Protein AF-A0A915U2X7-F1 (afdb_monomer_lite)

Secondary structure (DSSP, 8-state):
----------------HHHHHHHHHHHHHHHHHHHHHHHHHHHHHHHHHHHHHHHHIIIIISTTHHHHHHHHHHHHHHHHHHHHHHHHHHHHHHHHHHHT-HHHHHHHHH--HHHHHHHSSHHHHHHTT-SEEEEE-TTS-EEEEEEB-TTT-PBP--TTS-TT---TTSTTTS-----------SSSS---

Radius of gyration: 45.13 Å; chains: 1; bounding box: 110×102×104 Å

Structure (mmCIF, N/CA/C/O backbone):
data_AF-A0A915U2X7-F1
#
_entry.id   AF-A0A915U2X7-F1
#
loop_
_atom_site.group_PDB
_atom_site.id
_atom_site.type_symbol
_atom_site.label_atom_id
_atom_site.label_alt_id
_atom_site.label_comp_id
_atom_site.label_asym_id
_atom_site.label_entity_id
_atom_site.label_seq_id
_atom_site.pdbx_PDB_ins_code
_atom_site.Cartn_x
_atom_site.Cartn_y
_atom_site.Cartn_z
_atom_site.occupancy
_atom_site.B_iso_or_equiv
_atom_site.auth_seq_id
_atom_site.auth_comp_id
_atom_site.auth_asym_id
_atom_site.auth_atom_id
_atom_site.pdbx_PDB_model_num
ATOM 1 N N . MET A 1 1 ? 79.422 61.910 -70.651 1.00 37.81 1 MET A N 1
ATOM 2 C CA . MET A 1 1 ? 78.788 62.327 -69.387 1.00 37.81 1 MET A CA 1
ATOM 3 C C . MET A 1 1 ? 77.323 61.954 -69.468 1.00 37.81 1 MET A C 1
ATOM 5 O O . MET A 1 1 ? 76.687 62.453 -70.380 1.00 37.81 1 MET A O 1
ATOM 9 N N . LEU A 1 2 ? 76.859 61.131 -68.516 1.00 40.75 2 LEU A N 1
ATOM 10 C CA . LEU A 1 2 ? 75.485 61.112 -67.990 1.00 40.75 2 LEU A CA 1
ATOM 11 C C . LEU A 1 2 ? 74.392 60.645 -68.976 1.00 40.75 2 LEU A C 1
ATOM 13 O O . LEU A 1 2 ? 74.295 61.118 -70.090 1.00 40.75 2 LEU A O 1
ATOM 17 N N . SER A 1 3 ? 73.466 59.760 -68.647 1.00 39.88 3 SER A N 1
ATOM 18 C CA . SER A 1 3 ? 73.132 59.043 -67.425 1.00 39.88 3 SER A CA 1
ATOM 19 C C . SER A 1 3 ? 71.986 58.101 -67.822 1.00 39.88 3 SER A C 1
ATOM 21 O O . SER A 1 3 ? 71.199 58.459 -68.692 1.00 39.88 3 SER A O 1
ATOM 23 N N . LEU A 1 4 ? 71.943 56.910 -67.219 1.00 47.00 4 LEU A N 1
ATOM 24 C CA . LEU A 1 4 ? 70.757 56.270 -66.620 1.00 47.00 4 LEU A CA 1
ATOM 25 C C . LEU A 1 4 ? 69.402 56.613 -67.289 1.00 47.00 4 LEU A C 1
ATOM 27 O O . LEU A 1 4 ? 68.957 57.747 -67.261 1.00 47.00 4 LEU A O 1
ATOM 31 N N . GLU A 1 5 ? 68.648 55.667 -67.846 1.00 47.59 5 GLU A N 1
ATOM 32 C CA . GLU A 1 5 ? 67.864 54.756 -67.015 1.00 47.59 5 GLU A CA 1
ATOM 33 C C . GLU A 1 5 ? 67.331 53.584 -67.856 1.00 47.59 5 GLU A C 1
ATOM 35 O O . GLU A 1 5 ? 66.651 53.735 -68.872 1.00 47.59 5 GLU A O 1
ATOM 40 N N . LYS A 1 6 ? 67.649 52.377 -67.402 1.00 45.78 6 LYS A N 1
ATOM 41 C CA . LYS A 1 6 ? 67.233 51.103 -67.973 1.00 45.78 6 LYS A CA 1
ATOM 42 C C . LYS A 1 6 ? 65.780 50.833 -67.557 1.00 45.78 6 LYS A C 1
ATOM 44 O O . LYS A 1 6 ? 65.547 50.133 -66.577 1.00 45.78 6 LYS A O 1
ATOM 49 N N . LYS A 1 7 ? 64.784 51.343 -68.288 1.00 46.88 7 LYS A N 1
ATOM 50 C CA . LYS A 1 7 ? 63.401 50.851 -68.144 1.00 46.88 7 LYS A CA 1
ATOM 51 C C . LYS A 1 7 ? 63.270 49.514 -68.874 1.00 46.88 7 LYS A C 1
ATOM 53 O O . LYS A 1 7 ? 62.929 49.454 -70.051 1.00 46.88 7 LYS A O 1
ATOM 58 N N . GLN A 1 8 ? 63.552 48.423 -68.162 1.00 44.94 8 GLN A N 1
ATOM 59 C CA . GLN A 1 8 ? 63.040 47.105 -68.532 1.00 44.94 8 GLN A CA 1
ATOM 60 C C . GLN A 1 8 ? 61.509 47.162 -68.476 1.00 44.94 8 GLN A C 1
ATOM 62 O O . GLN A 1 8 ? 60.901 46.998 -67.421 1.00 44.94 8 GLN A O 1
ATOM 67 N N . ALA A 1 9 ? 60.880 47.395 -69.624 1.00 46.31 9 ALA A N 1
ATOM 68 C CA . ALA A 1 9 ? 59.501 46.995 -69.831 1.00 46.31 9 ALA A CA 1
ATOM 69 C C . ALA A 1 9 ? 59.478 45.461 -69.814 1.00 46.31 9 ALA A C 1
ATOM 71 O O . ALA A 1 9 ? 59.805 44.809 -70.802 1.00 46.31 9 ALA A O 1
ATOM 72 N N . VAL A 1 10 ? 59.163 44.879 -68.656 1.00 54.41 10 VAL A N 1
ATOM 73 C CA . VAL A 1 10 ? 58.793 43.465 -68.558 1.00 54.41 10 VAL A CA 1
ATOM 74 C C . VAL A 1 10 ? 57.540 43.295 -69.422 1.00 54.41 10 VAL A C 1
ATOM 76 O O . VAL A 1 10 ? 56.522 43.916 -69.101 1.00 54.41 10 VAL A O 1
ATOM 79 N N . PRO A 1 11 ? 57.572 42.520 -70.523 1.00 45.94 11 PRO A N 1
ATOM 80 C CA . PRO A 1 11 ? 56.381 42.304 -71.325 1.00 45.94 11 PRO A CA 1
ATOM 81 C C . PRO A 1 11 ? 55.323 41.653 -70.437 1.00 45.94 11 PRO A C 1
ATOM 83 O O . PRO A 1 11 ? 55.574 40.648 -69.764 1.00 45.94 11 PRO A O 1
ATOM 86 N N . GLY A 1 12 ? 54.158 42.297 -70.390 1.00 53.47 12 GLY A N 1
ATOM 87 C CA . GLY A 1 12 ? 53.035 41.913 -69.556 1.00 53.47 12 GLY A CA 1
ATOM 88 C C . GLY A 1 12 ? 52.731 40.433 -69.719 1.00 53.47 12 GLY A C 1
ATOM 89 O O . GLY A 1 12 ? 52.340 39.965 -70.787 1.00 53.47 12 GLY A O 1
ATOM 90 N N . ARG A 1 13 ? 52.889 39.686 -68.626 1.00 54.47 13 ARG A N 1
ATOM 91 C CA . ARG A 1 13 ? 52.343 38.342 -68.494 1.00 54.47 13 ARG A CA 1
ATOM 92 C C . ARG A 1 13 ? 50.824 38.494 -68.496 1.00 54.47 13 ARG A C 1
ATOM 94 O O . ARG A 1 13 ? 50.228 38.620 -67.428 1.00 54.47 13 ARG A O 1
ATOM 101 N N . HIS A 1 14 ? 50.207 38.513 -69.679 1.00 55.94 14 HIS A N 1
ATOM 102 C CA . HIS A 1 14 ? 48.770 38.320 -69.846 1.00 55.94 14 HIS A CA 1
ATOM 103 C C . HIS A 1 14 ? 48.440 36.927 -69.302 1.00 55.94 14 HIS A C 1
ATOM 105 O O . HIS A 1 14 ? 48.421 35.925 -70.014 1.00 55.94 14 HIS A O 1
ATOM 111 N N . ARG A 1 15 ? 48.266 36.836 -67.980 1.00 60.34 15 ARG A N 1
ATOM 112 C CA . ARG A 1 15 ? 47.717 35.654 -67.333 1.00 60.34 15 ARG A CA 1
ATOM 113 C C . ARG A 1 15 ? 46.305 35.516 -67.879 1.00 60.34 15 ARG A C 1
ATOM 115 O O . ARG A 1 15 ? 45.466 36.382 -67.663 1.00 60.34 15 ARG A O 1
ATOM 122 N N . ASN A 1 16 ? 46.079 34.443 -68.629 1.00 57.50 16 ASN A N 1
ATOM 123 C CA . ASN A 1 16 ? 44.789 34.064 -69.190 1.00 57.50 16 ASN A CA 1
ATOM 124 C C . ASN A 1 16 ? 43.777 33.839 -68.045 1.00 57.50 16 ASN A C 1
ATOM 126 O O . ASN A 1 16 ? 43.604 32.721 -67.562 1.00 57.50 16 ASN A O 1
ATOM 130 N N . HIS A 1 17 ? 43.136 34.912 -67.569 1.00 59.97 17 HIS A N 1
ATOM 131 C CA . HIS A 1 17 ? 42.158 34.882 -66.475 1.00 59.97 17 HIS A CA 1
ATOM 132 C C . HIS A 1 17 ? 40.952 33.981 -66.803 1.00 59.97 17 HIS A C 1
ATOM 134 O O . HIS A 1 17 ? 40.384 33.355 -65.908 1.00 59.97 17 HIS A O 1
ATOM 140 N N . SER A 1 18 ? 40.611 33.841 -68.087 1.00 63.19 18 SER A N 1
ATOM 141 C CA . SER A 1 18 ? 39.551 32.953 -68.583 1.00 63.19 18 SER A CA 1
ATOM 142 C C . SER A 1 18 ? 39.870 31.462 -68.400 1.00 63.19 18 SER A C 1
ATOM 144 O O . SER A 1 18 ? 38.979 30.688 -68.055 1.00 63.19 18 SER A O 1
ATOM 146 N N . SER A 1 19 ? 41.136 31.057 -68.557 1.00 66.31 19 SER A N 1
ATOM 147 C CA . SER A 1 19 ? 41.563 29.657 -68.401 1.00 66.31 19 SER A CA 1
ATOM 148 C C . SER A 1 19 ? 41.509 29.211 -66.937 1.00 66.31 19 SER A C 1
ATOM 150 O O . SER A 1 19 ? 40.964 28.153 -66.623 1.00 66.31 19 SER A O 1
ATOM 152 N N . PHE A 1 20 ? 41.960 30.066 -66.013 1.00 70.62 20 PHE A N 1
ATOM 153 C CA . PHE A 1 20 ? 41.855 29.792 -64.576 1.00 70.62 20 PHE A CA 1
ATOM 154 C C . PHE A 1 20 ? 40.395 29.692 -64.113 1.00 70.62 20 PHE A C 1
ATOM 156 O O . PHE A 1 20 ? 40.045 28.757 -63.395 1.00 70.62 20 PHE A O 1
ATOM 163 N N . ALA A 1 21 ? 39.518 30.597 -64.562 1.00 75.44 21 ALA A N 1
ATOM 164 C CA . ALA A 1 21 ? 38.096 30.550 -64.219 1.00 75.44 21 ALA A CA 1
ATOM 165 C C . ALA A 1 21 ? 37.397 29.285 -64.757 1.00 75.44 21 ALA A C 1
ATOM 167 O O . ALA A 1 21 ? 36.568 28.694 -64.062 1.00 75.44 21 ALA A O 1
ATOM 168 N N . PHE A 1 22 ? 37.752 28.835 -65.964 1.00 78.94 22 PHE A N 1
ATOM 169 C CA . PHE A 1 22 ? 37.235 27.598 -66.552 1.00 78.94 22 PHE A CA 1
ATOM 170 C C . PHE A 1 22 ? 37.686 26.351 -65.777 1.00 78.94 22 PHE A C 1
ATOM 172 O O . PHE A 1 22 ? 36.862 25.495 -65.447 1.00 78.94 22 PHE A O 1
ATOM 179 N N . VAL A 1 23 ? 38.973 26.269 -65.421 1.00 77.62 23 VAL A N 1
ATOM 180 C CA . VAL A 1 23 ? 39.521 25.158 -64.627 1.00 77.62 23 VAL A CA 1
ATOM 181 C C . VAL A 1 23 ? 38.880 25.108 -63.236 1.00 77.62 23 VAL A C 1
ATOM 183 O O . VAL A 1 23 ? 38.425 24.043 -62.821 1.00 77.62 23 VAL A O 1
ATOM 186 N N . HIS A 1 24 ? 38.737 26.248 -62.549 1.00 80.25 24 HIS A N 1
ATOM 187 C CA . HIS A 1 24 ? 38.049 26.311 -61.254 1.00 80.25 24 HIS A CA 1
ATOM 188 C C . HIS A 1 24 ? 36.574 25.896 -61.341 1.00 80.25 24 HIS A C 1
ATOM 190 O O . HIS A 1 24 ? 36.105 25.153 -60.479 1.00 80.25 24 HIS A O 1
ATOM 196 N N . ARG A 1 25 ? 35.839 26.306 -62.389 1.00 82.50 25 ARG A N 1
ATOM 197 C CA . ARG A 1 25 ? 34.451 25.854 -62.604 1.00 82.50 25 ARG A CA 1
ATOM 198 C C . ARG A 1 25 ? 34.372 24.341 -62.792 1.00 82.50 25 ARG A C 1
ATOM 200 O O . ARG A 1 25 ? 33.563 23.696 -62.131 1.00 82.50 25 ARG A O 1
ATOM 207 N N . LYS A 1 26 ? 35.245 23.765 -63.622 1.00 78.94 26 LYS A N 1
ATOM 208 C CA . LYS A 1 26 ? 35.261 22.321 -63.897 1.00 78.94 26 LYS A CA 1
ATOM 209 C C . LYS A 1 26 ? 35.622 21.505 -62.652 1.00 78.94 26 LYS A C 1
ATOM 211 O O . LYS A 1 26 ? 34.973 20.502 -62.380 1.00 78.94 26 LYS A O 1
ATOM 216 N N . ILE A 1 27 ? 36.598 21.956 -61.859 1.00 86.12 27 ILE A N 1
ATOM 217 C CA . ILE A 1 27 ? 36.959 21.324 -60.579 1.00 86.12 27 ILE A CA 1
ATOM 218 C C . ILE A 1 27 ? 35.786 21.394 -59.593 1.00 86.12 27 ILE A C 1
ATOM 220 O O . ILE A 1 27 ? 35.425 20.376 -59.007 1.00 86.12 27 ILE A O 1
ATOM 224 N N . ASN A 1 28 ? 35.137 22.553 -59.451 1.00 87.31 28 ASN A N 1
ATOM 225 C CA . ASN A 1 28 ? 34.000 22.713 -58.540 1.00 87.31 28 ASN A CA 1
ATOM 226 C C . ASN A 1 28 ? 32.799 21.847 -58.945 1.00 87.31 28 ASN A C 1
ATOM 228 O O . ASN A 1 28 ? 32.122 21.296 -58.078 1.00 87.31 28 ASN A O 1
ATOM 232 N N . GLU A 1 29 ? 32.545 21.673 -60.243 1.00 88.44 29 GLU A N 1
ATOM 233 C CA . GLU A 1 29 ? 31.514 20.754 -60.732 1.00 88.44 29 GLU A CA 1
ATOM 234 C C . GLU A 1 29 ? 31.831 19.290 -60.416 1.00 88.44 29 GLU A C 1
ATOM 236 O O . GLU A 1 29 ? 30.933 18.558 -59.999 1.00 88.44 29 GLU A O 1
ATOM 241 N N . GLN A 1 30 ? 33.091 18.870 -60.566 1.00 87.75 30 GLN A N 1
ATOM 242 C CA . GLN A 1 30 ? 33.523 17.510 -60.226 1.00 87.75 30 GLN A CA 1
ATOM 243 C C . GLN A 1 30 ? 33.439 17.253 -58.718 1.00 87.75 30 GLN A C 1
ATOM 245 O O . GLN A 1 30 ? 32.862 16.256 -58.287 1.00 87.75 30 GLN A O 1
ATOM 250 N N . VAL A 1 31 ? 33.916 18.197 -57.901 1.00 89.75 31 VAL A N 1
ATOM 251 C CA . VAL A 1 31 ? 33.819 18.126 -56.436 1.00 89.75 31 VAL A CA 1
ATOM 252 C C . VAL A 1 31 ? 32.356 18.105 -55.983 1.00 89.75 31 VAL A C 1
ATOM 254 O O . VAL A 1 31 ? 32.004 17.329 -55.097 1.00 89.75 31 VAL A O 1
ATOM 257 N N . ARG A 1 32 ? 31.473 18.902 -56.603 1.00 91.00 32 ARG A N 1
ATOM 258 C CA . ARG A 1 32 ? 30.032 18.900 -56.299 1.00 91.00 32 ARG A CA 1
ATOM 259 C C . ARG A 1 32 ? 29.385 17.549 -56.611 1.00 91.00 32 ARG A C 1
ATOM 261 O O . ARG A 1 32 ? 28.615 17.064 -55.790 1.00 91.00 32 ARG A O 1
ATOM 268 N N . LYS A 1 33 ? 29.707 16.926 -57.750 1.00 90.62 33 LYS A N 1
ATOM 269 C CA . LYS A 1 33 ? 29.188 15.594 -58.116 1.00 90.62 33 LYS A CA 1
ATOM 270 C C . LYS A 1 33 ? 29.636 14.515 -57.128 1.00 90.62 33 LYS A C 1
ATOM 272 O O . LYS A 1 33 ? 28.793 13.763 -56.650 1.00 90.62 33 LYS A O 1
ATOM 277 N N . LEU A 1 34 ? 30.920 14.502 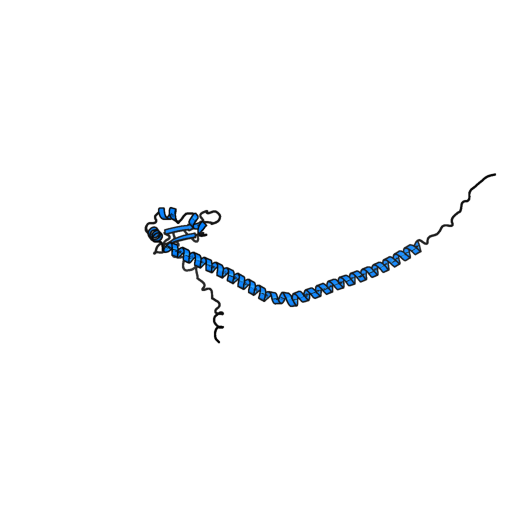-56.762 1.00 90.69 34 LEU A N 1
ATOM 278 C CA . LEU A 1 34 ? 31.462 13.564 -55.772 1.00 90.69 34 LEU A CA 1
ATOM 279 C C . LEU A 1 34 ? 30.803 13.745 -54.399 1.00 90.69 34 LEU A C 1
ATOM 281 O O . LEU A 1 34 ? 30.355 12.772 -53.802 1.00 90.69 34 LEU A O 1
ATOM 285 N N . ARG A 1 35 ? 30.665 14.989 -53.920 1.00 93.19 35 ARG A N 1
ATOM 286 C CA . ARG A 1 35 ? 29.979 15.282 -52.649 1.00 93.19 35 ARG A CA 1
ATOM 287 C C . ARG A 1 35 ? 28.540 14.771 -52.644 1.00 93.19 35 ARG A C 1
ATOM 289 O O . ARG A 1 35 ? 28.132 14.150 -51.672 1.00 93.19 35 ARG A O 1
ATOM 296 N N . ILE A 1 36 ? 27.791 14.993 -53.725 1.00 94.06 36 ILE A N 1
ATOM 297 C CA . ILE A 1 36 ? 26.403 14.523 -53.838 1.00 94.06 36 ILE A CA 1
ATOM 298 C C . ILE A 1 36 ? 26.339 12.989 -53.819 1.00 94.06 36 ILE A C 1
ATOM 300 O O . ILE A 1 36 ? 25.518 12.436 -53.096 1.00 94.06 36 ILE A O 1
ATOM 304 N N . GLN A 1 37 ? 27.225 12.294 -54.538 1.00 92.94 37 GLN A N 1
ATOM 305 C CA . GLN A 1 37 ? 27.278 10.825 -54.528 1.00 92.94 37 GLN A CA 1
ATOM 306 C C . GLN A 1 37 ? 27.585 10.260 -53.134 1.00 92.94 37 GLN A C 1
ATOM 308 O O . GLN A 1 37 ? 26.922 9.322 -52.697 1.00 92.94 37 GLN A O 1
ATOM 313 N N . PHE A 1 38 ? 28.532 10.864 -52.410 1.00 96.19 38 PHE A N 1
ATOM 314 C CA . PHE A 1 38 ? 28.839 10.486 -51.029 1.00 96.19 38 PHE A CA 1
ATOM 315 C C . PHE A 1 38 ? 27.662 10.730 -50.078 1.00 96.19 38 PHE A C 1
ATOM 317 O O . PHE A 1 38 ? 27.347 9.862 -49.269 1.00 96.19 38 PHE A O 1
ATOM 324 N N . ILE A 1 39 ? 26.988 11.879 -50.189 1.00 96.25 39 ILE A N 1
ATOM 325 C CA . ILE A 1 39 ? 25.818 12.204 -49.359 1.00 96.25 39 ILE A CA 1
ATOM 326 C C . ILE A 1 39 ? 24.676 11.217 -49.623 1.00 96.25 39 ILE A C 1
ATOM 328 O O . ILE A 1 39 ? 24.062 10.735 -48.676 1.00 96.25 39 ILE A O 1
ATOM 332 N N . ILE A 1 40 ? 24.419 10.870 -50.889 1.00 96.88 40 ILE A N 1
ATOM 333 C CA . ILE A 1 40 ? 23.401 9.876 -51.252 1.00 96.88 40 ILE A CA 1
ATOM 334 C C . ILE A 1 40 ? 23.768 8.501 -50.685 1.00 96.88 40 ILE A C 1
ATOM 336 O O . ILE A 1 40 ? 22.918 7.854 -50.083 1.00 96.88 40 ILE A O 1
ATOM 340 N N . GLY A 1 41 ? 25.025 8.068 -50.820 1.00 97.19 41 GLY A N 1
ATOM 341 C CA . GLY A 1 41 ? 25.485 6.796 -50.258 1.00 97.19 41 GLY A CA 1
ATOM 342 C C . GLY A 1 41 ? 25.337 6.734 -48.735 1.00 97.19 41 GLY A C 1
ATOM 343 O O . GLY A 1 41 ? 24.841 5.742 -48.205 1.00 97.19 41 GLY A O 1
ATOM 344 N N . LEU A 1 42 ? 25.694 7.815 -48.035 1.00 96.88 42 LEU A N 1
ATOM 345 C CA . LEU A 1 42 ? 25.531 7.919 -46.585 1.00 96.88 42 LEU A CA 1
ATOM 346 C C . LEU A 1 42 ? 24.053 7.871 -46.177 1.00 96.88 42 LEU A C 1
ATOM 348 O O . LEU A 1 42 ? 23.699 7.133 -45.262 1.00 96.88 42 LEU A O 1
ATOM 352 N N . LEU A 1 43 ? 23.187 8.613 -46.871 1.00 97.31 43 LEU A N 1
ATOM 353 C CA . LEU A 1 43 ? 21.744 8.592 -46.621 1.00 97.31 43 LEU A CA 1
ATOM 354 C C . LEU A 1 43 ? 21.155 7.197 -46.839 1.00 97.31 43 LEU A C 1
ATOM 356 O O . LEU A 1 43 ? 20.392 6.726 -46.002 1.00 97.31 43 LEU A O 1
ATOM 360 N N . LEU A 1 44 ? 21.540 6.513 -47.918 1.00 97.50 44 LEU A N 1
ATOM 361 C CA . LEU A 1 44 ? 21.093 5.146 -48.192 1.00 97.50 44 LEU A CA 1
ATOM 362 C C . LEU A 1 44 ? 21.531 4.171 -47.098 1.00 97.50 44 LEU A C 1
ATOM 364 O O . LEU A 1 44 ? 20.740 3.326 -46.687 1.00 97.50 44 LEU A O 1
ATOM 368 N N . LEU A 1 45 ? 22.757 4.309 -46.591 1.00 97.69 45 LEU A N 1
ATOM 369 C CA . LEU A 1 45 ? 23.252 3.488 -45.490 1.00 97.69 45 LEU A CA 1
ATOM 370 C C . LEU A 1 45 ? 22.451 3.727 -44.206 1.00 97.69 45 LEU A C 1
ATOM 372 O O . LEU A 1 45 ? 22.038 2.766 -43.561 1.00 97.69 45 LEU A O 1
ATOM 376 N N . VAL A 1 46 ? 22.185 4.990 -43.860 1.00 97.94 46 VAL A N 1
ATOM 377 C CA . VAL A 1 46 ? 21.383 5.347 -42.678 1.00 97.94 46 VAL A CA 1
ATOM 378 C C . VAL A 1 46 ? 19.954 4.817 -42.801 1.00 97.94 46 VAL A C 1
ATOM 380 O O . VAL A 1 46 ? 19.426 4.258 -41.840 1.00 97.94 46 VAL A O 1
ATOM 383 N N . ILE A 1 47 ? 19.336 4.942 -43.978 1.00 97.75 47 ILE A N 1
ATOM 384 C CA . ILE A 1 47 ? 17.990 4.416 -44.240 1.00 97.75 47 ILE A CA 1
ATOM 385 C C . ILE A 1 47 ? 17.982 2.890 -44.115 1.00 97.75 47 ILE A C 1
ATOM 387 O O . ILE A 1 47 ? 17.134 2.342 -43.418 1.00 97.75 47 ILE A O 1
ATOM 391 N N . CYS A 1 48 ? 18.947 2.205 -44.732 1.00 97.38 48 CYS A N 1
ATOM 392 C CA . CYS A 1 48 ? 19.070 0.750 -44.666 1.00 97.38 48 CYS A CA 1
ATOM 393 C C . CYS A 1 48 ? 19.235 0.261 -43.218 1.00 97.38 48 CYS A C 1
ATOM 395 O O . CYS A 1 48 ? 18.517 -0.634 -42.775 1.00 97.38 48 CYS A O 1
ATOM 397 N N . PHE A 1 49 ? 20.116 0.906 -42.449 1.00 97.12 49 PHE A N 1
ATOM 398 C CA . PHE A 1 49 ? 20.310 0.598 -41.035 1.00 97.12 49 PHE A CA 1
ATOM 399 C C . PHE A 1 49 ? 19.038 0.840 -40.211 1.00 97.12 49 PHE A C 1
ATOM 401 O O . PHE A 1 49 ? 18.666 0.004 -39.389 1.00 97.12 49 PHE A O 1
ATOM 408 N N . SER A 1 50 ? 18.344 1.955 -40.444 1.00 96.50 50 SER A N 1
ATOM 409 C CA . SER A 1 50 ? 17.104 2.286 -39.729 1.00 96.50 50 SER A CA 1
ATOM 410 C C . SER A 1 50 ? 15.999 1.267 -40.013 1.00 96.50 50 SER A C 1
ATOM 412 O O . SER A 1 50 ? 15.320 0.831 -39.087 1.00 96.50 50 SER A O 1
ATOM 414 N N . LEU A 1 51 ? 15.859 0.834 -41.270 1.00 96.62 51 LEU A N 1
ATOM 415 C CA . LEU A 1 51 ? 14.909 -0.211 -41.657 1.00 96.62 51 LEU A CA 1
ATOM 416 C C . LEU A 1 51 ? 15.247 -1.548 -40.994 1.00 96.62 51 LEU A C 1
ATOM 418 O O . LEU A 1 51 ? 14.361 -2.177 -40.426 1.00 96.62 51 LEU A O 1
ATOM 422 N N . ALA A 1 52 ? 16.518 -1.956 -41.000 1.00 95.38 52 ALA A N 1
ATOM 423 C CA . ALA A 1 52 ? 16.944 -3.185 -40.335 1.00 95.38 52 ALA A CA 1
ATOM 424 C C . ALA A 1 52 ? 16.598 -3.177 -38.834 1.00 95.38 52 ALA A C 1
ATOM 426 O O . ALA A 1 52 ? 16.040 -4.147 -38.329 1.00 95.38 52 ALA A O 1
ATOM 427 N N . ASN A 1 53 ? 16.854 -2.064 -38.134 1.00 94.62 53 ASN A N 1
ATOM 428 C CA . ASN A 1 53 ? 16.470 -1.919 -36.726 1.00 94.62 53 ASN A CA 1
ATOM 429 C C . ASN A 1 53 ? 14.951 -1.967 -36.532 1.00 94.62 53 ASN A C 1
ATOM 431 O O . ASN A 1 53 ? 14.480 -2.608 -35.597 1.00 94.62 53 ASN A O 1
ATOM 435 N N . PHE A 1 54 ? 14.186 -1.318 -37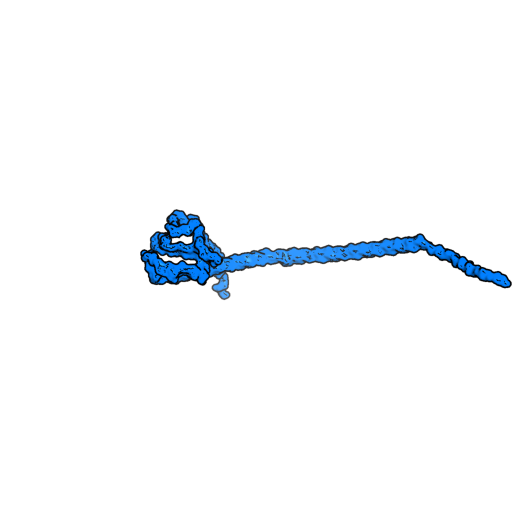.411 1.00 94.06 54 PHE A N 1
ATOM 436 C CA . PHE A 1 54 ? 12.728 -1.331 -37.344 1.00 94.06 54 PHE A CA 1
ATOM 437 C C . PHE A 1 54 ? 12.164 -2.758 -37.426 1.00 94.06 54 PHE A C 1
ATOM 439 O O . PHE A 1 54 ? 11.330 -3.123 -36.599 1.00 94.06 54 PHE A O 1
ATOM 446 N N . PHE A 1 55 ? 12.664 -3.580 -38.356 1.00 92.69 55 PHE A N 1
ATOM 447 C CA . PHE A 1 55 ? 12.267 -4.988 -38.462 1.00 92.69 55 PHE A CA 1
ATOM 448 C C . PHE A 1 55 ? 12.657 -5.796 -37.219 1.00 92.69 55 PHE A C 1
ATOM 450 O O . PHE A 1 55 ? 11.827 -6.525 -36.691 1.00 92.69 55 PHE A O 1
ATOM 457 N N . ILE A 1 56 ? 13.872 -5.614 -36.685 1.00 90.12 56 ILE A N 1
ATOM 458 C CA . ILE A 1 56 ? 14.310 -6.306 -35.458 1.00 90.12 56 ILE A CA 1
ATOM 459 C C . ILE A 1 56 ? 13.380 -5.986 -34.280 1.00 90.12 56 ILE A C 1
ATOM 461 O O . ILE A 1 56 ? 12.969 -6.886 -33.551 1.00 90.12 56 ILE A O 1
ATOM 465 N N . VAL A 1 57 ? 13.038 -4.711 -34.083 1.00 87.81 57 VAL A N 1
ATOM 466 C CA . VAL A 1 57 ? 12.155 -4.298 -32.983 1.00 87.81 57 VAL A CA 1
ATOM 467 C C . VAL A 1 57 ? 10.756 -4.885 -33.158 1.00 87.81 57 VAL A C 1
ATOM 469 O O . VAL A 1 57 ? 10.200 -5.409 -32.193 1.00 87.81 57 VAL A O 1
ATOM 472 N N . GLN A 1 58 ? 10.197 -4.837 -34.368 1.00 85.12 58 GLN A N 1
ATOM 473 C CA . GLN A 1 58 ? 8.860 -5.373 -34.619 1.00 85.12 58 GLN A CA 1
ATOM 474 C C . GLN A 1 58 ? 8.785 -6.894 -34.513 1.00 85.12 58 GLN A C 1
ATOM 476 O O . GLN A 1 58 ? 7.831 -7.400 -33.940 1.00 85.12 58 GLN A O 1
ATOM 481 N N . ASP A 1 59 ? 9.784 -7.626 -34.997 1.00 81.75 59 ASP A N 1
ATOM 482 C CA . ASP A 1 59 ? 9.710 -9.089 -35.033 1.00 81.75 59 ASP A CA 1
ATOM 483 C C . ASP A 1 59 ? 10.118 -9.733 -33.701 1.00 81.75 59 ASP A C 1
ATOM 485 O O . ASP A 1 59 ? 9.650 -10.822 -33.367 1.00 81.75 59 ASP A O 1
ATOM 489 N N . VAL A 1 60 ? 10.992 -9.079 -32.927 1.00 79.94 60 VAL A N 1
ATOM 490 C CA . VAL A 1 60 ? 11.576 -9.666 -31.709 1.00 79.94 60 VAL A CA 1
ATOM 491 C C . VAL A 1 60 ? 11.034 -9.029 -30.433 1.00 79.94 60 VAL A C 1
ATOM 493 O O . VAL A 1 60 ? 10.753 -9.738 -29.469 1.00 79.94 60 VAL A O 1
ATOM 496 N N . VAL A 1 61 ? 10.903 -7.700 -30.392 1.00 78.62 61 VAL A N 1
ATOM 497 C CA . VAL A 1 61 ? 10.617 -6.973 -29.143 1.00 78.62 61 VAL A CA 1
ATOM 498 C C . VAL A 1 61 ? 9.115 -6.821 -28.919 1.00 78.62 61 VAL A C 1
ATOM 500 O O . VAL A 1 61 ? 8.615 -7.185 -27.860 1.00 78.62 61 VAL A O 1
ATOM 503 N N . VAL A 1 62 ? 8.380 -6.321 -29.914 1.00 78.31 62 VAL A N 1
ATOM 504 C CA . VAL A 1 62 ? 6.939 -6.030 -29.795 1.00 78.31 62 VAL A CA 1
ATOM 505 C C . VAL A 1 62 ? 6.082 -7.268 -29.471 1.00 78.31 62 VAL A C 1
ATOM 507 O O . VAL A 1 62 ? 5.331 -7.207 -28.496 1.00 78.31 62 VAL A O 1
ATOM 510 N N . PRO A 1 63 ? 6.179 -8.407 -30.185 1.00 73.81 63 PRO A N 1
ATOM 511 C CA . PRO A 1 63 ? 5.300 -9.555 -29.944 1.00 73.81 63 PRO A CA 1
ATOM 512 C C . PRO A 1 63 ? 5.528 -10.220 -28.583 1.00 73.81 63 PRO A C 1
ATOM 514 O O . PRO A 1 63 ? 4.638 -10.894 -28.068 1.00 73.81 63 PRO A O 1
ATOM 517 N N . ASN A 1 64 ? 6.700 -10.029 -27.973 1.00 66.62 64 ASN A N 1
ATOM 518 C CA . ASN A 1 64 ? 7.002 -10.598 -26.664 1.00 66.62 64 ASN A CA 1
ATOM 519 C C . ASN A 1 64 ? 6.525 -9.713 -25.494 1.00 66.62 64 ASN A C 1
ATOM 521 O O . ASN A 1 64 ? 6.585 -10.142 -24.340 1.00 66.62 64 ASN A O 1
ATOM 525 N N . ASN A 1 65 ? 6.027 -8.503 -25.774 1.00 73.62 65 ASN A N 1
ATOM 526 C CA . ASN A 1 65 ? 5.634 -7.556 -24.735 1.00 73.62 65 ASN A CA 1
ATOM 527 C C . ASN A 1 65 ? 4.251 -7.838 -24.149 1.00 73.62 65 ASN A C 1
ATOM 529 O O . ASN A 1 65 ? 4.100 -7.678 -22.947 1.00 73.62 65 ASN A O 1
ATOM 533 N N . GLU A 1 66 ? 3.272 -8.328 -24.916 1.00 81.06 66 GLU A N 1
ATOM 534 C CA . GLU A 1 66 ? 1.908 -8.518 -24.385 1.00 81.06 66 GLU A CA 1
ATOM 535 C C . GLU A 1 66 ? 1.866 -9.506 -23.212 1.00 81.06 66 GLU A C 1
ATOM 537 O O . GLU A 1 66 ? 1.242 -9.247 -22.187 1.00 81.06 66 GLU A O 1
ATOM 542 N N . ARG A 1 67 ? 2.574 -10.636 -23.327 1.00 83.19 67 ARG A N 1
ATOM 543 C CA . ARG A 1 67 ? 2.643 -11.632 -22.245 1.00 83.19 67 ARG A CA 1
ATOM 544 C C . ARG A 1 67 ? 3.400 -11.104 -21.035 1.00 83.19 67 ARG A C 1
ATOM 546 O O . ARG A 1 67 ? 3.009 -11.380 -19.906 1.00 83.19 67 ARG A O 1
ATOM 553 N N . LEU A 1 68 ? 4.489 -10.373 -21.271 1.00 86.06 68 LEU A N 1
ATOM 554 C CA . LEU A 1 68 ? 5.290 -9.791 -20.201 1.00 86.06 68 LEU A CA 1
ATOM 555 C C . LEU A 1 68 ? 4.503 -8.703 -19.460 1.00 86.06 68 LEU A C 1
ATOM 557 O O . LEU A 1 68 ? 4.493 -8.691 -18.235 1.00 86.06 68 LEU A O 1
ATOM 561 N N . GLU A 1 69 ? 3.809 -7.838 -20.193 1.00 87.25 69 GLU A N 1
ATOM 562 C CA . GLU A 1 69 ? 2.960 -6.777 -19.658 1.00 87.25 69 GLU A CA 1
ATOM 563 C C . GLU A 1 69 ? 1.788 -7.353 -18.861 1.00 87.25 69 GLU A C 1
ATOM 565 O O . GLU A 1 69 ? 1.557 -6.934 -17.729 1.00 87.25 69 GLU A O 1
ATOM 570 N N . GLN A 1 70 ? 1.108 -8.379 -19.386 1.00 89.62 70 GLN A N 1
ATOM 571 C CA . GLN A 1 70 ? 0.052 -9.086 -18.658 1.00 89.62 70 GLN A CA 1
ATOM 572 C C . GLN A 1 70 ? 0.573 -9.747 -17.380 1.00 89.62 70 GLN A C 1
ATOM 574 O O . GLN A 1 70 ? -0.084 -9.679 -16.344 1.00 89.62 70 GLN A O 1
ATOM 579 N N . GLU A 1 71 ? 1.749 -10.372 -17.424 1.00 91.44 71 GLU A N 1
ATOM 580 C CA . GLU A 1 71 ? 2.335 -11.024 -16.253 1.00 91.44 71 GLU A CA 1
ATOM 581 C C . GLU A 1 71 ? 2.774 -10.012 -15.187 1.00 91.44 71 GLU A C 1
ATOM 583 O O . GLU A 1 71 ? 2.590 -10.259 -13.994 1.00 91.44 71 GLU A O 1
ATOM 588 N N . ILE A 1 72 ? 3.315 -8.860 -15.596 1.00 93.19 72 ILE A N 1
ATOM 589 C CA . ILE A 1 72 ? 3.630 -7.748 -14.690 1.00 93.19 72 ILE A CA 1
ATOM 590 C C . ILE A 1 72 ? 2.340 -7.214 -14.063 1.00 93.19 72 ILE A C 1
ATOM 592 O O . ILE A 1 72 ? 2.234 -7.177 -12.839 1.00 93.19 72 ILE A O 1
ATOM 596 N N . ALA A 1 73 ? 1.328 -6.904 -14.877 1.00 93.06 73 ALA A N 1
ATOM 597 C CA . ALA A 1 73 ? 0.041 -6.409 -14.396 1.00 93.06 73 ALA A CA 1
ATOM 598 C C . ALA A 1 73 ? -0.642 -7.398 -13.433 1.00 93.06 73 ALA A C 1
ATOM 600 O O . ALA A 1 73 ? -1.195 -6.993 -12.409 1.00 93.06 73 ALA A O 1
ATOM 601 N N . ARG A 1 74 ? -0.566 -8.706 -13.717 1.00 95.50 74 ARG A N 1
ATOM 602 C CA . ARG A 1 74 ? -1.080 -9.766 -12.837 1.00 95.50 74 ARG A CA 1
ATOM 603 C C . ARG A 1 74 ? -0.351 -9.777 -11.497 1.00 95.50 74 ARG A C 1
ATOM 605 O O . ARG A 1 74 ? -1.004 -9.786 -10.458 1.00 95.50 74 ARG A O 1
ATOM 612 N N . LYS A 1 75 ? 0.984 -9.754 -11.507 1.00 95.06 75 LYS A N 1
ATOM 613 C CA . LYS A 1 75 ? 1.794 -9.743 -10.278 1.00 95.06 75 LYS A CA 1
ATOM 614 C C . LYS A 1 75 ? 1.554 -8.497 -9.437 1.00 95.06 75 LYS A C 1
ATOM 616 O O . LYS A 1 75 ? 1.471 -8.602 -8.215 1.00 95.06 75 LYS A O 1
ATOM 621 N N . ASP A 1 76 ? 1.417 -7.340 -10.073 1.00 95.75 76 ASP A N 1
ATOM 622 C CA . ASP A 1 76 ? 1.114 -6.095 -9.373 1.00 95.75 76 ASP A CA 1
ATOM 623 C C . ASP A 1 76 ? -0.270 -6.162 -8.715 1.00 95.75 76 ASP A C 1
ATOM 625 O O . ASP A 1 76 ? -0.408 -5.815 -7.541 1.00 95.75 76 ASP A O 1
ATOM 629 N N . MET A 1 77 ? -1.273 -6.712 -9.407 1.00 95.56 77 MET A N 1
ATOM 630 C CA . MET A 1 77 ? -2.599 -6.942 -8.826 1.00 95.56 77 MET A CA 1
ATOM 631 C C . MET A 1 77 ? -2.549 -7.925 -7.648 1.00 95.56 77 MET A C 1
ATOM 633 O O . MET A 1 77 ? -3.121 -7.657 -6.592 1.00 95.56 77 MET A O 1
ATOM 637 N N . GLU A 1 78 ? -1.828 -9.040 -7.782 1.00 96.12 78 GLU A N 1
ATOM 638 C CA . GLU A 1 78 ? -1.638 -10.009 -6.692 1.00 96.12 78 GLU A CA 1
ATOM 639 C C . GLU A 1 78 ? -0.956 -9.373 -5.477 1.00 96.12 78 GLU A C 1
ATOM 641 O O . GLU A 1 78 ? -1.337 -9.637 -4.335 1.00 96.12 78 GLU A O 1
ATOM 646 N N . ARG A 1 79 ? 0.010 -8.479 -5.705 1.00 95.06 79 ARG A N 1
ATOM 647 C CA . ARG A 1 79 ? 0.678 -7.727 -4.641 1.00 95.06 79 ARG A CA 1
ATOM 648 C C . ARG A 1 79 ? -0.270 -6.764 -3.929 1.00 95.06 79 ARG A C 1
ATOM 650 O O . ARG A 1 79 ? -0.203 -6.662 -2.701 1.00 95.06 79 ARG A O 1
ATOM 657 N N . VAL A 1 80 ? -1.142 -6.077 -4.667 1.00 97.12 80 VAL A N 1
ATOM 658 C CA . VAL A 1 80 ? -2.182 -5.208 -4.092 1.00 97.12 80 VAL A CA 1
ATOM 659 C C . VAL A 1 80 ? -3.140 -6.031 -3.232 1.00 97.12 80 VAL A C 1
ATOM 661 O O . VAL A 1 80 ? -3.311 -5.717 -2.057 1.00 97.12 80 VAL A O 1
ATOM 664 N N . VAL A 1 81 ? -3.685 -7.128 -3.767 1.00 96.50 81 VAL A N 1
ATOM 665 C CA . VAL A 1 81 ? -4.597 -8.023 -3.032 1.00 96.50 81 VAL A CA 1
ATOM 666 C C . VAL A 1 81 ? -3.935 -8.565 -1.768 1.00 96.50 81 VAL A C 1
ATOM 668 O O . VAL A 1 81 ? -4.517 -8.506 -0.691 1.00 96.50 81 VAL A O 1
ATOM 671 N N . SER A 1 82 ? -2.692 -9.031 -1.869 1.00 95.38 82 SER A N 1
ATOM 672 C CA . SER A 1 82 ? -1.937 -9.540 -0.723 1.00 95.38 82 SER A CA 1
ATOM 673 C C . SER A 1 82 ? -1.696 -8.471 0.350 1.00 95.38 82 SER A C 1
ATOM 675 O O . SER A 1 82 ? -1.655 -8.785 1.536 1.00 95.38 82 SER A O 1
ATOM 677 N N . THR A 1 83 ? -1.536 -7.207 -0.047 1.00 95.75 83 THR A N 1
ATOM 678 C CA . THR A 1 83 ? -1.366 -6.088 0.892 1.00 95.75 83 THR A CA 1
ATOM 679 C C . THR A 1 83 ? -2.671 -5.759 1.603 1.00 95.75 83 THR A C 1
ATOM 681 O O . THR A 1 83 ? -2.668 -5.640 2.821 1.00 95.75 83 THR A O 1
ATOM 684 N N . LEU A 1 84 ? -3.787 -5.709 0.873 1.00 96.00 84 LEU A N 1
ATOM 685 C CA . LEU A 1 84 ? -5.114 -5.529 1.466 1.00 96.00 84 LEU A CA 1
ATOM 686 C C . LEU A 1 84 ? -5.478 -6.674 2.415 1.00 96.00 84 LEU A C 1
ATOM 688 O O . LEU A 1 84 ? -6.029 -6.432 3.480 1.00 96.00 84 LEU A O 1
ATOM 692 N N . GLN A 1 85 ? -5.139 -7.913 2.055 1.00 95.56 85 GLN A N 1
ATOM 693 C CA . GLN A 1 85 ? -5.399 -9.075 2.901 1.00 95.56 85 GLN A CA 1
ATOM 694 C C . GLN A 1 85 ? -4.644 -8.989 4.234 1.00 95.56 85 GLN A C 1
ATOM 696 O O . GLN A 1 85 ? -5.236 -9.231 5.281 1.00 95.56 85 GLN A O 1
ATOM 701 N N . ARG A 1 86 ? -3.367 -8.581 4.208 1.00 94.75 86 ARG A N 1
ATOM 702 C CA . ARG A 1 86 ? -2.592 -8.341 5.435 1.00 94.75 86 ARG A CA 1
ATOM 703 C C . ARG A 1 86 ? -3.196 -7.240 6.300 1.00 94.75 86 ARG A C 1
ATOM 705 O O . ARG A 1 86 ? -3.198 -7.373 7.516 1.00 94.75 86 ARG A O 1
ATOM 712 N N . GLU A 1 87 ? -3.702 -6.177 5.680 1.00 93.62 87 GLU A N 1
ATOM 713 C CA . GLU A 1 87 ? -4.351 -5.086 6.408 1.00 93.62 87 GLU A CA 1
ATOM 714 C C . GLU A 1 87 ? -5.633 -5.562 7.101 1.00 93.62 87 GLU A C 1
ATOM 716 O O . GLU A 1 87 ? -5.849 -5.285 8.274 1.00 93.62 87 GLU A O 1
ATOM 721 N N . ILE A 1 88 ? -6.458 -6.354 6.409 1.00 93.94 88 ILE A N 1
ATOM 722 C CA . ILE A 1 88 ? -7.665 -6.952 6.995 1.00 93.94 88 ILE A CA 1
ATOM 723 C C . ILE A 1 88 ? -7.306 -7.858 8.178 1.00 93.94 88 ILE A C 1
ATOM 725 O O . ILE A 1 88 ? -7.949 -7.773 9.219 1.00 93.94 88 ILE A O 1
ATOM 729 N N . GLU A 1 89 ? -6.282 -8.702 8.038 1.00 94.31 89 GLU A N 1
ATOM 730 C CA . GLU A 1 89 ? -5.815 -9.589 9.112 1.00 94.31 89 GLU A CA 1
ATOM 731 C C . GLU A 1 89 ? -5.286 -8.806 10.321 1.00 94.31 89 GLU A C 1
ATOM 733 O O . GLU A 1 89 ? -5.566 -9.171 11.463 1.00 94.31 89 GLU A O 1
ATOM 738 N N . PHE A 1 90 ? -4.567 -7.707 10.084 1.00 93.62 90 PHE A N 1
ATOM 739 C CA . PHE A 1 90 ? -4.121 -6.804 11.142 1.00 93.62 90 PHE A CA 1
ATOM 740 C C . PHE A 1 90 ? -5.307 -6.183 11.888 1.00 93.62 90 PHE A C 1
ATOM 742 O O . PHE A 1 90 ? -5.355 -6.248 13.116 1.00 93.62 90 PHE A O 1
ATOM 749 N N . LEU A 1 91 ? -6.284 -5.634 11.159 1.00 93.81 91 LEU A N 1
ATOM 750 C CA . LEU A 1 91 ? -7.470 -5.015 11.752 1.00 93.81 91 LEU A CA 1
ATOM 751 C C . LEU A 1 91 ? -8.336 -6.026 12.516 1.00 93.81 91 LEU A C 1
ATOM 753 O O . LEU A 1 91 ? -8.878 -5.679 13.563 1.00 93.81 91 LEU A O 1
ATOM 757 N N . ASP A 1 92 ? -8.454 -7.263 12.026 1.00 92.31 92 ASP A N 1
ATOM 758 C CA . ASP A 1 92 ? -9.190 -8.339 12.701 1.00 92.31 92 ASP A CA 1
ATOM 759 C C . ASP A 1 92 ? -8.514 -8.737 14.019 1.00 92.31 92 ASP A C 1
ATOM 761 O O . ASP A 1 92 ? -9.164 -8.769 15.065 1.00 92.31 92 ASP A O 1
ATOM 765 N N . SER A 1 93 ? -7.191 -8.936 14.001 1.00 91.88 93 SER A N 1
ATOM 766 C CA . SER A 1 93 ? -6.417 -9.216 15.217 1.00 91.88 93 SER A CA 1
ATOM 767 C C . SER A 1 93 ? -6.509 -8.064 16.215 1.00 91.88 93 SER A C 1
ATOM 769 O O . SER A 1 93 ? -6.765 -8.292 17.395 1.00 91.88 93 SER A O 1
ATOM 771 N N . PHE A 1 94 ? -6.351 -6.824 15.745 1.00 91.88 94 PHE A N 1
ATOM 772 C CA . PHE A 1 94 ? -6.459 -5.634 16.582 1.00 91.88 94 PHE A CA 1
ATOM 773 C C . PHE A 1 94 ? -7.843 -5.536 17.235 1.00 91.88 94 PHE A C 1
ATOM 775 O O . PHE A 1 94 ? -7.954 -5.346 18.446 1.00 91.88 94 PHE A O 1
ATOM 782 N N . ALA A 1 95 ? -8.910 -5.701 16.448 1.00 91.94 95 ALA A N 1
ATOM 783 C CA . ALA A 1 95 ? -10.276 -5.650 16.951 1.00 91.94 95 ALA A CA 1
ATOM 784 C C . ALA A 1 95 ? -10.553 -6.769 17.964 1.00 91.94 95 ALA A C 1
ATOM 786 O O . ALA A 1 95 ? -11.193 -6.515 18.985 1.00 91.94 95 ALA A O 1
ATOM 787 N N . PHE A 1 96 ? -10.062 -7.985 17.708 1.00 89.62 96 PHE A N 1
ATOM 788 C CA . PHE A 1 96 ? -10.201 -9.111 18.625 1.00 89.62 96 PHE A CA 1
ATOM 789 C C . PHE A 1 96 ? -9.504 -8.845 19.962 1.00 89.62 96 PHE A C 1
ATOM 791 O O . PHE A 1 96 ? -10.133 -8.988 21.012 1.00 89.62 96 PHE A O 1
ATOM 798 N N . ASP A 1 97 ? -8.247 -8.402 19.929 1.00 88.19 97 ASP A N 1
ATOM 799 C CA . ASP A 1 97 ? -7.461 -8.139 21.135 1.00 88.19 97 ASP A CA 1
ATOM 800 C C . ASP A 1 97 ? -8.123 -7.068 22.009 1.00 88.19 97 ASP A C 1
ATOM 802 O O . ASP A 1 97 ? -8.257 -7.249 23.218 1.00 88.19 97 ASP A O 1
ATOM 806 N N . TRP A 1 98 ? -8.625 -5.991 21.399 1.00 88.31 98 TRP A N 1
ATOM 807 C CA . TRP A 1 98 ? -9.316 -4.919 22.116 1.00 88.31 98 TRP A CA 1
ATOM 808 C C . TRP A 1 98 ? -10.686 -5.344 22.643 1.00 88.31 98 TRP A C 1
ATOM 810 O O . TRP A 1 98 ? -11.076 -4.947 23.743 1.00 88.31 98 TRP A O 1
ATOM 820 N N . ALA A 1 99 ? -11.428 -6.154 21.884 1.00 87.38 99 ALA A N 1
ATOM 821 C CA . ALA A 1 99 ? -12.739 -6.650 22.292 1.00 87.38 99 ALA A CA 1
ATOM 822 C C . ALA A 1 99 ? -12.654 -7.685 23.424 1.00 87.38 99 ALA A C 1
ATOM 824 O O . ALA A 1 99 ? -13.602 -7.817 24.198 1.00 87.38 99 ALA A O 1
ATOM 825 N N . ALA A 1 100 ? -11.536 -8.407 23.529 1.00 87.56 100 ALA A N 1
ATOM 826 C CA . ALA A 1 100 ? -11.317 -9.424 24.551 1.00 87.56 100 ALA A CA 1
ATOM 827 C C . ALA A 1 100 ? -11.008 -8.845 25.944 1.00 87.56 100 ALA A C 1
ATOM 829 O O . ALA A 1 100 ? -11.044 -9.586 26.926 1.00 87.56 100 ALA A O 1
ATOM 830 N N . TRP A 1 101 ? -10.693 -7.551 26.059 1.00 90.38 101 TRP A N 1
ATOM 831 C CA . TRP A 1 101 ? -10.360 -6.937 27.345 1.00 90.38 101 TRP A CA 1
ATOM 832 C C . TRP A 1 101 ? -11.598 -6.724 28.219 1.00 90.38 101 TRP A C 1
ATOM 834 O O . TRP A 1 101 ? -12.587 -6.116 27.799 1.00 90.38 101 TRP A O 1
ATOM 844 N N . ASP A 1 102 ? -11.498 -7.127 29.488 1.00 88.88 102 ASP A N 1
ATOM 845 C CA . ASP A 1 102 ? -12.543 -6.896 30.493 1.00 88.88 102 ASP A CA 1
ATOM 846 C C . ASP A 1 102 ? -12.887 -5.402 30.631 1.00 88.88 102 ASP A C 1
ATOM 848 O O . ASP A 1 102 ? -14.052 -5.032 30.792 1.00 88.88 102 ASP A O 1
ATOM 852 N N . ASP A 1 103 ? -11.888 -4.523 30.514 1.00 88.00 103 ASP A N 1
ATOM 853 C CA . ASP A 1 103 ? -12.071 -3.071 30.574 1.00 88.00 103 ASP A CA 1
ATOM 854 C C . ASP A 1 103 ? -12.920 -2.542 29.419 1.00 88.00 103 ASP A C 1
ATOM 856 O O . ASP A 1 103 ? -13.809 -1.718 29.640 1.00 88.00 103 ASP A O 1
ATOM 860 N N . THR A 1 104 ? -12.714 -3.073 28.212 1.00 88.56 104 THR A N 1
ATOM 861 C CA . THR A 1 104 ? -13.548 -2.765 27.049 1.00 88.56 104 THR A CA 1
ATOM 862 C C . THR A 1 104 ? -14.984 -3.219 27.286 1.00 88.56 104 THR A C 1
ATOM 864 O O . THR A 1 104 ? -15.923 -2.464 27.037 1.00 88.56 104 THR A O 1
ATOM 867 N N . TYR A 1 105 ? -15.180 -4.421 27.835 1.00 88.38 105 TYR A N 1
ATOM 868 C CA . TYR A 1 105 ? -16.514 -4.919 28.172 1.00 88.38 105 TYR A CA 1
ATOM 869 C C . TYR A 1 105 ? -17.235 -4.011 29.184 1.00 88.38 105 TYR A C 1
ATOM 871 O O . TYR A 1 105 ? -18.417 -3.685 29.004 1.00 88.38 105 TYR A O 1
ATOM 879 N N . ARG A 1 106 ? -16.530 -3.550 30.229 1.00 90.25 106 ARG A N 1
ATOM 880 C CA . ARG A 1 106 ? -17.084 -2.580 31.189 1.00 90.25 106 ARG A CA 1
ATOM 881 C C . ARG A 1 106 ? -17.430 -1.263 30.506 1.00 90.25 106 ARG A C 1
ATOM 883 O O . ARG A 1 106 ? -18.559 -0.807 30.672 1.00 90.25 106 ARG A O 1
ATOM 890 N N . PHE A 1 107 ? -16.533 -0.733 29.672 1.00 91.81 107 PHE A N 1
ATOM 891 C CA . PHE A 1 107 ? -16.738 0.508 28.925 1.00 91.81 107 PHE A CA 1
ATOM 892 C C . PHE A 1 107 ? -17.997 0.479 28.045 1.00 91.81 107 PHE A C 1
ATOM 894 O O . PHE A 1 107 ? -18.761 1.446 28.021 1.00 91.81 107 PHE A O 1
ATOM 901 N N . ILE A 1 108 ? -18.284 -0.644 27.373 1.00 91.19 108 ILE A N 1
ATOM 902 C CA . ILE A 1 108 ? -19.525 -0.805 26.595 1.00 91.19 108 ILE A CA 1
ATOM 903 C C . ILE A 1 108 ? -20.779 -0.627 27.471 1.00 91.19 108 ILE A C 1
ATOM 905 O O . ILE A 1 108 ? -21.801 -0.122 26.995 1.00 91.19 108 ILE A O 1
ATOM 909 N N . THR A 1 109 ? -20.705 -1.018 28.745 1.00 88.44 109 THR A N 1
ATOM 910 C CA . THR A 1 109 ? -21.828 -0.981 29.691 1.00 88.44 109 THR A CA 1
ATOM 911 C C . THR A 1 109 ? -21.943 0.362 30.417 1.00 88.44 109 THR A C 1
ATOM 913 O O . THR A 1 109 ? -23.038 0.921 30.494 1.00 88.44 109 THR A O 1
ATOM 916 N N . ASP A 1 110 ? -20.841 0.876 30.963 1.00 89.31 110 ASP A N 1
ATOM 917 C CA . ASP A 1 110 ? -20.818 2.046 31.851 1.00 89.31 110 ASP A CA 1
ATOM 918 C C . ASP A 1 110 ? -20.488 3.366 31.137 1.00 89.31 110 ASP A C 1
ATOM 920 O O . ASP A 1 110 ? -20.787 4.438 31.666 1.00 89.31 110 ASP A O 1
ATOM 924 N N . ARG A 1 111 ? -19.926 3.294 29.922 1.00 87.19 111 ARG A N 1
ATOM 925 C CA . ARG A 1 111 ? -19.442 4.434 29.130 1.00 87.19 111 ARG A CA 1
ATOM 926 C C . ARG A 1 111 ? -18.515 5.348 29.927 1.00 87.19 111 ARG A C 1
ATOM 928 O O . ARG A 1 111 ? -18.610 6.572 29.817 1.00 87.19 111 ARG A O 1
ATOM 935 N N . ASN A 1 112 ? -17.664 4.763 30.767 1.00 89.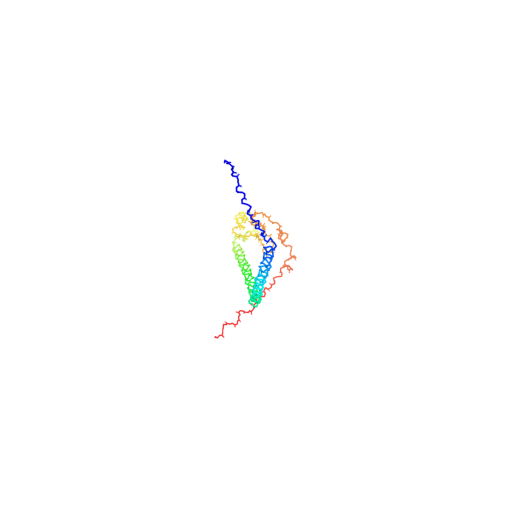62 112 ASN A N 1
ATOM 936 C CA . ASN A 1 112 ? -16.821 5.543 31.655 1.00 89.62 112 ASN A CA 1
ATOM 937 C C . ASN A 1 112 ? -15.826 6.415 30.861 1.00 89.62 112 ASN A C 1
ATOM 939 O O . ASN A 1 112 ? -15.250 6.008 29.850 1.00 89.62 112 ASN A O 1
ATOM 943 N N . GLN A 1 113 ? -15.662 7.658 31.318 1.00 88.50 113 GLN A N 1
ATOM 944 C CA . GLN A 1 113 ? -14.804 8.650 30.667 1.00 88.50 113 GLN A CA 1
ATOM 945 C C . GLN A 1 113 ? -13.312 8.335 30.865 1.00 88.50 113 GLN A C 1
ATOM 947 O O . GLN A 1 113 ? -12.497 8.636 29.997 1.00 88.50 113 GLN A O 1
ATOM 952 N N . GLU A 1 114 ? -12.969 7.676 31.975 1.00 90.38 114 GLU A N 1
ATOM 953 C CA . GLU A 1 114 ? -11.603 7.267 32.307 1.00 90.38 114 GLU A CA 1
ATOM 954 C C . GLU A 1 114 ? -11.012 6.347 31.233 1.00 90.38 114 GLU A C 1
ATOM 956 O O . GLU A 1 114 ? -9.866 6.530 30.835 1.00 90.38 114 GLU A O 1
ATOM 961 N N . TYR A 1 115 ? -11.797 5.415 30.686 1.00 90.06 115 TYR A N 1
ATOM 962 C CA . TYR A 1 115 ? -11.380 4.538 29.594 1.00 90.06 115 TYR A CA 1
ATOM 963 C C . TYR A 1 115 ? -11.070 5.329 28.319 1.00 90.06 115 TYR A C 1
ATOM 965 O O . TYR A 1 115 ? -10.073 5.059 27.655 1.00 90.06 115 TYR A O 1
ATOM 973 N N . ILE A 1 116 ? -11.872 6.347 27.994 1.00 89.75 116 ILE A N 1
ATOM 974 C CA . ILE A 1 116 ? -11.636 7.190 26.812 1.00 89.75 116 ILE A CA 1
ATOM 975 C C . ILE A 1 116 ? -10.314 7.951 26.959 1.00 89.75 116 ILE A C 1
ATOM 977 O O . ILE A 1 116 ? -9.505 7.966 26.034 1.00 89.75 116 ILE A O 1
ATOM 981 N N . GLU A 1 117 ? -10.077 8.558 28.120 1.00 88.31 117 GLU A N 1
ATOM 982 C CA . GLU A 1 117 ? -8.865 9.340 28.386 1.00 88.31 117 GLU A CA 1
ATOM 983 C C . GLU A 1 117 ? -7.612 8.461 28.463 1.00 88.31 117 GLU A C 1
ATOM 985 O O . GLU A 1 117 ? -6.549 8.850 27.980 1.00 88.31 117 GLU A O 1
ATOM 990 N N . SER A 1 118 ? -7.746 7.262 29.033 1.00 88.69 118 SER A N 1
ATOM 991 C CA . SER A 1 118 ? -6.630 6.340 29.242 1.00 88.69 118 SER A CA 1
ATOM 992 C C . SER A 1 118 ? -6.306 5.466 28.039 1.00 88.69 118 SER A C 1
ATOM 994 O O . SER A 1 118 ? -5.141 5.112 27.927 1.00 88.69 118 SER A O 1
ATOM 996 N N . ASN A 1 119 ? -7.266 5.144 27.156 1.00 88.00 119 ASN A N 1
ATOM 997 C CA . ASN A 1 119 ? -7.100 4.180 26.050 1.00 88.00 119 ASN A CA 1
ATOM 998 C C . ASN A 1 119 ? -7.433 4.732 24.649 1.00 88.00 119 ASN A C 1
ATOM 1000 O O . ASN A 1 119 ? -6.993 4.162 23.655 1.00 88.00 119 ASN A O 1
ATOM 1004 N N . LEU A 1 120 ? -8.210 5.814 24.515 1.00 90.44 120 LEU A N 1
ATOM 1005 C CA . LEU A 1 120 ? -8.727 6.298 23.216 1.00 90.44 120 LEU A CA 1
ATOM 1006 C C . LEU A 1 120 ? -8.212 7.698 22.836 1.00 90.44 120 LEU A C 1
ATOM 1008 O O . LEU A 1 120 ? -8.863 8.445 22.093 1.00 90.44 120 LEU A O 1
ATOM 1012 N N . GLY A 1 121 ? -7.026 8.046 23.338 1.00 89.69 121 GLY A N 1
ATOM 1013 C CA . GLY A 1 121 ? -6.304 9.263 22.973 1.00 89.69 121 GLY A CA 1
ATOM 1014 C C . GLY A 1 121 ? -5.671 9.197 21.578 1.00 89.69 121 GLY A C 1
ATOM 1015 O O . GLY A 1 121 ? -5.672 8.163 20.915 1.00 89.69 121 GLY A O 1
ATOM 1016 N N . ASP A 1 122 ? -5.088 10.311 21.132 1.00 90.44 122 ASP A N 1
ATOM 1017 C CA . ASP A 1 122 ? -4.491 10.441 19.788 1.00 90.44 122 ASP A CA 1
ATOM 1018 C C . ASP A 1 122 ? -3.349 9.448 19.537 1.00 90.44 122 ASP A C 1
ATOM 1020 O O . ASP A 1 122 ? -3.123 9.025 18.403 1.00 90.44 122 ASP A O 1
ATOM 1024 N N . TYR A 1 123 ? -2.643 9.055 20.600 1.00 91.19 123 TYR A N 1
ATOM 1025 C CA . TYR A 1 123 ? -1.564 8.074 20.529 1.00 91.19 123 TYR A CA 1
ATOM 1026 C C . TYR A 1 123 ? -2.076 6.715 20.024 1.00 91.19 123 TYR A C 1
ATOM 1028 O O . TYR A 1 123 ? -1.419 6.095 19.201 1.00 91.19 123 TYR A O 1
ATOM 1036 N N . THR A 1 124 ? -3.291 6.297 20.397 1.00 91.62 124 THR A N 1
ATOM 1037 C CA . THR A 1 124 ? -3.893 5.038 19.930 1.00 91.62 124 THR A CA 1
ATOM 1038 C C . THR A 1 124 ? -4.075 5.031 18.417 1.00 91.62 124 THR A C 1
ATOM 1040 O O . THR A 1 124 ? -3.781 4.031 17.768 1.00 91.62 124 THR A O 1
ATOM 1043 N N . PHE A 1 125 ? -4.521 6.147 17.839 1.00 93.25 125 PHE A N 1
ATOM 1044 C CA . PHE A 1 125 ? -4.696 6.276 16.392 1.00 93.25 125 PHE A CA 1
ATOM 1045 C C . PHE A 1 125 ? -3.343 6.329 15.678 1.00 93.25 125 PHE A C 1
ATOM 1047 O O . PHE A 1 125 ? -3.143 5.640 14.681 1.00 93.25 125 PHE A O 1
ATOM 1054 N N . ARG A 1 126 ? -2.389 7.094 16.222 1.00 92.06 126 ARG A N 1
ATOM 1055 C CA . ARG A 1 126 ? -1.050 7.254 15.644 1.00 92.06 126 ARG A CA 1
ATOM 1056 C C . ARG A 1 126 ? -0.240 5.961 15.660 1.00 92.06 126 ARG A C 1
ATOM 1058 O O . ARG A 1 126 ? 0.307 5.575 14.631 1.00 92.06 126 ARG A O 1
ATOM 1065 N N . ASP A 1 127 ? -0.163 5.314 16.816 1.00 92.25 127 ASP A N 1
ATOM 1066 C CA . ASP A 1 127 ? 0.726 4.176 17.047 1.00 92.25 127 ASP A CA 1
ATOM 1067 C C . ASP A 1 127 ? 0.224 2.925 16.320 1.00 92.25 127 ASP A C 1
ATOM 1069 O O . ASP A 1 127 ? 1.027 2.133 15.831 1.00 92.25 127 ASP A O 1
ATOM 1073 N N . ASN A 1 128 ? -1.099 2.785 16.181 1.00 91.19 128 ASN A N 1
ATOM 1074 C CA . ASN A 1 128 ? -1.724 1.676 15.457 1.00 91.19 128 ASN A CA 1
ATOM 1075 C C . ASN A 1 128 ? -2.062 2.015 13.995 1.00 91.19 128 ASN A C 1
ATOM 1077 O O . ASN A 1 128 ? -2.610 1.169 13.298 1.00 91.19 128 ASN A O 1
ATOM 1081 N N . GLN A 1 129 ? -1.741 3.231 13.533 1.00 93.19 129 GLN A N 1
ATOM 1082 C CA . GLN A 1 129 ? -2.034 3.727 12.180 1.00 93.19 129 GLN A CA 1
ATOM 1083 C C . GLN A 1 129 ? -3.511 3.573 11.780 1.00 93.19 129 GLN A C 1
ATOM 1085 O O . GLN A 1 129 ? -3.841 3.196 10.659 1.00 93.19 129 GLN A O 1
ATOM 1090 N N . LEU A 1 130 ? -4.417 3.888 12.705 1.00 92.88 130 LEU A N 1
ATOM 1091 C CA . LEU A 1 130 ? -5.857 3.774 12.496 1.00 92.88 130 LEU A CA 1
ATOM 1092 C C . LEU A 1 130 ? -6.468 5.147 12.241 1.00 92.88 130 LEU A C 1
ATOM 1094 O O . LEU A 1 130 ? -6.265 6.073 13.017 1.00 92.88 130 LEU A O 1
ATOM 1098 N N . ASN A 1 131 ? -7.294 5.267 11.204 1.00 93.12 131 ASN A N 1
ATOM 1099 C CA . ASN A 1 131 ? -8.095 6.473 10.971 1.00 93.12 131 ASN A CA 1
ATOM 1100 C C . ASN A 1 131 ? -9.447 6.441 11.690 1.00 93.12 131 ASN A C 1
ATOM 1102 O O . ASN A 1 131 ? -10.057 7.487 11.887 1.00 93.12 131 ASN A O 1
ATOM 1106 N N . LEU A 1 132 ? -9.956 5.257 12.040 1.00 91.62 132 LEU A N 1
ATOM 1107 C CA . LEU A 1 132 ? -11.312 5.082 12.552 1.00 91.62 132 LEU A CA 1
ATOM 1108 C C . LEU A 1 132 ? -11.373 3.981 13.605 1.00 91.62 132 LEU A C 1
ATOM 1110 O O . LEU A 1 132 ? -10.963 2.853 13.352 1.00 91.62 132 LEU A O 1
ATOM 1114 N N . ILE A 1 133 ? -11.978 4.300 14.749 1.00 91.81 133 ILE A N 1
ATOM 1115 C CA . ILE A 1 133 ? -12.341 3.329 15.783 1.00 91.81 133 ILE A CA 1
ATOM 1116 C C . ILE A 1 133 ? -13.811 3.547 16.153 1.00 91.81 133 ILE A C 1
ATOM 1118 O O . ILE A 1 133 ? -14.240 4.677 16.410 1.00 91.81 133 ILE A O 1
ATOM 1122 N N . ILE A 1 134 ? -14.592 2.463 16.176 1.00 90.50 134 ILE A N 1
ATOM 1123 C CA . ILE A 1 134 ? -16.006 2.475 16.571 1.00 90.50 134 ILE A CA 1
ATOM 1124 C C . ILE A 1 134 ? -16.273 1.331 17.546 1.00 90.50 134 ILE A C 1
ATOM 1126 O O . ILE A 1 134 ? -16.033 0.171 17.227 1.00 90.50 134 ILE A O 1
ATOM 1130 N N . PHE A 1 135 ? -16.851 1.662 18.698 1.00 90.88 135 PHE A N 1
ATOM 1131 C CA . PHE A 1 135 ? -17.356 0.698 19.669 1.00 90.88 135 PHE A CA 1
ATOM 1132 C C . PHE A 1 135 ? -18.869 0.554 19.532 1.00 90.88 135 PHE A C 1
ATOM 1134 O O . PHE A 1 135 ? -19.607 1.546 19.564 1.00 90.88 135 PHE A O 1
ATOM 1141 N N . TYR A 1 136 ? -19.331 -0.690 19.427 1.00 88.19 136 TYR A N 1
ATOM 1142 C CA . TYR A 1 136 ? -20.746 -1.045 19.364 1.00 88.19 136 TYR A CA 1
ATOM 1143 C C . TYR A 1 136 ? -21.172 -1.829 20.606 1.00 88.19 136 TYR A C 1
ATOM 1145 O O . TYR A 1 136 ? -20.403 -2.621 21.143 1.00 88.19 136 TYR A O 1
ATOM 1153 N N . ASP A 1 137 ? -22.420 -1.642 21.038 1.00 87.50 137 ASP A N 1
ATOM 1154 C CA . ASP A 1 137 ? -23.049 -2.540 22.007 1.00 87.50 137 ASP A CA 1
ATOM 1155 C C . ASP A 1 137 ? -23.549 -3.836 21.336 1.00 87.50 137 ASP A C 1
ATOM 1157 O O . ASP A 1 137 ? -23.642 -3.942 20.111 1.00 87.50 137 ASP A O 1
ATOM 1161 N N . ILE A 1 138 ? -23.955 -4.823 22.143 1.00 86.19 138 ILE A N 1
ATOM 1162 C CA . ILE A 1 138 ? -24.502 -6.107 21.656 1.00 86.19 138 ILE A CA 1
ATOM 1163 C C . ILE A 1 138 ? -25.800 -5.969 20.834 1.00 86.19 138 ILE A C 1
ATOM 1165 O O . ILE A 1 138 ? -26.264 -6.935 20.233 1.00 86.19 138 ILE A O 1
ATOM 1169 N N . ARG A 1 139 ? -26.432 -4.789 20.834 1.00 86.44 139 ARG A N 1
ATOM 1170 C CA . ARG A 1 139 ? -27.631 -4.472 20.043 1.00 86.44 139 ARG A CA 1
ATOM 1171 C C . ARG A 1 139 ? -27.277 -3.747 18.737 1.00 86.44 139 ARG A C 1
ATOM 1173 O O . ARG A 1 139 ? -28.187 -3.456 17.958 1.00 86.44 139 ARG A O 1
ATOM 1180 N N . GLY A 1 140 ? -25.991 -3.486 18.489 1.00 82.19 140 GLY A N 1
ATOM 1181 C CA . GLY A 1 140 ? -25.472 -2.783 17.320 1.00 82.19 140 GLY A CA 1
ATOM 1182 C C . GLY A 1 140 ? -25.578 -1.258 17.401 1.00 82.19 140 GLY A C 1
ATOM 1183 O O . GLY A 1 140 ? -25.480 -0.593 16.370 1.00 82.19 140 GLY A O 1
ATOM 1184 N N . ASN A 1 141 ? -25.802 -0.678 18.583 1.00 85.75 141 ASN A N 1
ATOM 1185 C CA . ASN A 1 141 ? -25.779 0.775 18.752 1.00 85.75 141 ASN A CA 1
ATOM 1186 C C . ASN A 1 141 ? -24.342 1.261 18.941 1.00 85.75 141 ASN A C 1
ATOM 1188 O O . ASN A 1 141 ? -23.567 0.638 19.662 1.00 85.75 141 ASN A O 1
ATOM 1192 N N . VAL A 1 142 ? -24.007 2.408 18.349 1.00 88.00 142 VAL A N 1
ATOM 1193 C CA . VAL A 1 142 ? -22.705 3.053 18.567 1.00 88.00 142 VAL A CA 1
ATOM 1194 C C . VAL A 1 142 ? -22.640 3.572 20.003 1.00 88.00 142 VAL A C 1
ATOM 1196 O O . VAL A 1 142 ? -23.451 4.406 20.413 1.00 88.00 142 VAL A O 1
ATOM 1199 N N . VAL A 1 143 ? -21.676 3.059 20.763 1.00 89.56 143 VAL A N 1
ATOM 1200 C CA . VAL A 1 143 ? -21.343 3.519 22.117 1.00 89.56 143 VAL A CA 1
ATOM 1201 C C . VAL A 1 143 ? -20.376 4.692 22.040 1.00 89.56 143 VAL A C 1
ATOM 1203 O O . VAL A 1 143 ? -20.575 5.699 22.717 1.00 89.56 143 VAL A O 1
ATOM 1206 N N . TRP A 1 144 ? -19.371 4.577 21.172 1.00 90.06 144 TRP A N 1
ATOM 1207 C CA . TRP A 1 144 ? -18.369 5.604 20.927 1.00 90.06 144 TRP A CA 1
ATOM 1208 C C . TRP A 1 144 ? -17.804 5.461 19.513 1.00 90.06 144 TRP A C 1
ATOM 1210 O O . TRP A 1 144 ? -17.709 4.354 18.986 1.00 90.06 144 TRP A O 1
ATOM 1220 N N . SER A 1 145 ? -17.427 6.575 18.892 1.00 90.25 145 SER A N 1
ATOM 1221 C CA . SER A 1 145 ? -16.791 6.588 17.574 1.00 90.25 145 SER A CA 1
ATOM 1222 C C . SER A 1 145 ? -15.920 7.823 17.420 1.00 90.25 145 SER A C 1
ATOM 1224 O O . SER A 1 145 ? -16.367 8.918 17.782 1.00 90.25 145 SER A O 1
ATOM 1226 N N . ARG A 1 146 ? -14.763 7.671 16.785 1.00 89.31 146 ARG A N 1
ATOM 1227 C CA . ARG A 1 146 ? -13.902 8.789 16.400 1.00 89.31 146 ARG A CA 1
ATOM 1228 C C . ARG A 1 146 ? -13.205 8.479 15.079 1.00 89.31 146 ARG A C 1
ATOM 1230 O O . ARG A 1 146 ? -12.758 7.352 14.873 1.00 89.31 146 ARG A O 1
ATOM 1237 N N . ILE A 1 147 ? -13.145 9.481 14.204 1.00 92.44 147 ILE A N 1
ATOM 1238 C CA . ILE A 1 147 ? -12.450 9.426 12.915 1.00 92.44 147 ILE A CA 1
ATOM 1239 C C . ILE A 1 147 ? -11.410 10.539 12.918 1.00 92.44 147 ILE A C 1
ATOM 1241 O O . ILE A 1 147 ? -11.753 11.680 13.222 1.00 92.44 147 ILE A O 1
ATOM 1245 N N . VAL A 1 148 ? -10.167 10.229 12.575 1.00 93.00 148 VAL A N 1
ATOM 1246 C CA . VAL A 1 148 ? -9.079 11.205 12.505 1.00 93.00 148 VAL A CA 1
ATOM 1247 C C . VAL A 1 148 ? -8.314 11.080 11.196 1.00 93.00 148 VAL A C 1
ATOM 1249 O O . VAL A 1 148 ? -8.136 9.989 10.645 1.00 93.00 148 VAL A O 1
ATOM 1252 N N . ASP A 1 149 ? -7.856 12.219 10.702 1.00 93.25 149 ASP A N 1
ATOM 1253 C CA . ASP A 1 149 ? -6.800 12.272 9.701 1.00 93.25 149 ASP A CA 1
ATOM 1254 C C . ASP A 1 149 ? -5.459 11.962 10.387 1.00 93.25 149 ASP A C 1
ATOM 1256 O O . ASP A 1 149 ? -5.153 12.546 11.424 1.00 93.25 149 ASP A O 1
ATOM 1260 N N . LEU A 1 150 ? -4.672 11.019 9.865 1.00 92.75 150 LEU A N 1
ATOM 1261 C CA . LEU A 1 150 ? -3.413 10.615 10.509 1.00 92.75 150 LEU A CA 1
ATOM 1262 C C . LEU A 1 150 ? -2.276 11.627 10.303 1.00 92.75 150 LEU A C 1
ATOM 1264 O O . LEU A 1 150 ? -1.313 11.607 11.069 1.00 92.75 150 LEU A O 1
ATOM 1268 N N . ASP A 1 151 ? -2.372 12.513 9.313 1.00 92.44 151 ASP A N 1
ATOM 1269 C CA . ASP A 1 151 ? -1.350 13.524 9.046 1.00 92.44 151 ASP A CA 1
ATOM 1270 C C . ASP A 1 151 ? -1.556 14.751 9.939 1.00 92.44 151 ASP A C 1
ATOM 1272 O O . ASP A 1 151 ? -0.604 15.272 10.527 1.00 92.44 151 ASP A O 1
ATOM 1276 N N . THR A 1 152 ? -2.803 15.211 10.073 1.00 92.31 152 THR A N 1
ATOM 1277 C CA . THR A 1 152 ? -3.131 16.411 10.863 1.00 92.31 152 THR A CA 1
ATOM 1278 C C . THR A 1 152 ? -3.584 16.100 12.289 1.00 92.31 152 THR A C 1
ATOM 1280 O O . THR A 1 152 ? -3.534 16.983 13.145 1.00 92.31 152 THR A O 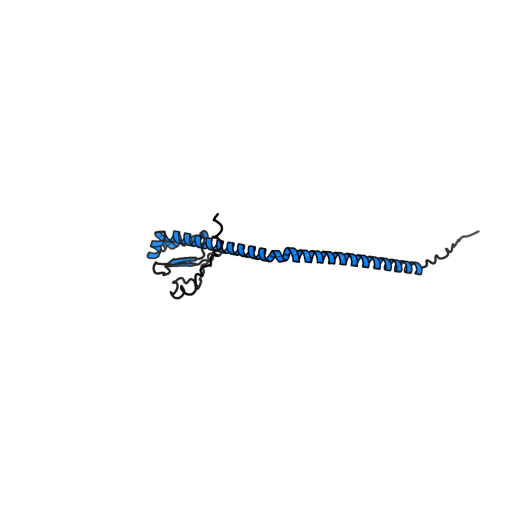1
ATOM 1283 N N . MET A 1 153 ? -4.003 14.859 12.565 1.00 90.25 153 MET A N 1
ATOM 1284 C CA . MET A 1 153 ? -4.716 14.444 13.787 1.00 90.25 153 MET A CA 1
ATOM 1285 C C . MET A 1 153 ? -6.025 15.207 14.026 1.00 90.25 153 MET A C 1
ATOM 1287 O O . MET A 1 153 ? -6.588 15.171 15.123 1.00 90.25 153 MET A O 1
ATOM 1291 N N . GLU A 1 154 ? -6.540 15.883 12.999 1.00 91.38 154 GLU A N 1
ATOM 1292 C CA . GLU A 1 154 ? -7.827 16.556 13.073 1.00 91.38 154 GLU A CA 1
ATOM 1293 C C . GLU A 1 154 ? -8.965 15.545 12.964 1.00 91.38 154 GLU A C 1
ATOM 1295 O O . GLU A 1 154 ? -8.900 14.549 12.239 1.00 91.38 154 GLU A O 1
ATOM 1300 N N . GLU A 1 155 ? -10.036 15.807 13.709 1.00 88.44 155 GLU A N 1
ATOM 1301 C CA 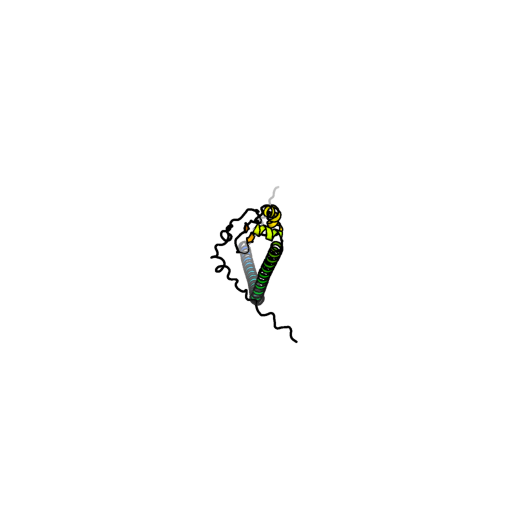. GLU A 1 155 ? -11.201 14.940 13.692 1.00 88.44 155 GLU A CA 1
ATOM 1302 C C . GLU A 1 155 ? -12.004 15.147 12.404 1.00 88.44 155 GLU A C 1
ATOM 1304 O O . GLU A 1 155 ? -12.480 16.247 12.110 1.00 88.44 155 GLU A O 1
ATOM 1309 N N . LEU A 1 156 ? -12.197 14.067 11.651 1.00 88.25 156 LEU A N 1
ATOM 1310 C CA . LEU A 1 156 ? -12.962 14.076 10.413 1.00 88.25 156 LEU A CA 1
ATOM 1311 C C . LEU A 1 156 ? -14.432 13.747 10.689 1.00 88.25 156 LEU A C 1
ATOM 1313 O O . LEU A 1 156 ? -14.774 12.919 11.534 1.00 88.25 156 LEU A O 1
ATOM 1317 N N . GLN A 1 157 ? -15.332 14.375 9.931 1.00 82.44 157 GLN A N 1
ATOM 1318 C CA . GLN A 1 157 ? -16.743 13.994 9.900 1.00 82.44 157 GLN A CA 1
ATOM 1319 C C . GLN A 1 157 ? -17.076 13.410 8.535 1.00 82.44 157 GLN A C 1
ATOM 1321 O O . GLN A 1 157 ? -17.170 14.137 7.549 1.00 82.44 157 GLN A O 1
ATOM 1326 N N . LEU A 1 158 ? -17.272 12.093 8.496 1.00 79.12 158 LEU A N 1
ATOM 1327 C CA . LEU A 1 158 ? -17.688 11.381 7.293 1.00 79.12 158 LEU A CA 1
ATOM 1328 C C . LEU A 1 158 ? -19.196 11.093 7.363 1.00 79.12 158 LEU A C 1
ATOM 1330 O O . LEU A 1 158 ? -19.642 10.469 8.333 1.00 79.12 158 LEU A O 1
ATOM 1334 N N . PRO A 1 159 ? -20.000 11.529 6.373 1.00 75.75 159 PRO A N 1
ATOM 1335 C CA . PRO A 1 159 ? -21.436 11.244 6.318 1.00 75.75 159 PRO A CA 1
ATOM 1336 C C . PRO A 1 159 ? -21.762 9.748 6.382 1.00 75.75 159 PRO A C 1
ATOM 1338 O O . PRO A 1 159 ? -22.806 9.359 6.909 1.00 75.75 159 PRO A O 1
ATOM 1341 N N . GLU A 1 160 ? -20.860 8.916 5.864 1.00 75.38 160 GLU A N 1
ATOM 1342 C CA . GLU A 1 160 ? -20.952 7.462 5.856 1.00 75.38 160 GLU A CA 1
ATOM 1343 C C . GLU A 1 160 ? -20.809 6.865 7.258 1.00 75.38 160 GLU A C 1
ATOM 1345 O O . GLU A 1 160 ? -21.308 5.771 7.478 1.00 75.38 160 GLU A O 1
ATOM 1350 N N . PHE A 1 161 ? -20.196 7.569 8.217 1.00 74.94 161 PHE A N 1
ATOM 1351 C CA . PHE A 1 161 ? -19.946 7.088 9.580 1.00 74.94 161 PHE A CA 1
ATOM 1352 C C . PHE A 1 161 ? -20.516 8.056 10.634 1.00 74.94 161 PHE A C 1
ATOM 1354 O O . PHE A 1 161 ? -19.779 8.747 11.342 1.00 74.94 161 PHE A O 1
ATOM 1361 N N . PRO A 1 162 ? -21.853 8.137 10.767 1.00 66.06 162 PRO A N 1
ATOM 1362 C CA . PRO A 1 162 ? -22.490 9.063 11.694 1.00 66.06 162 PRO A CA 1
ATOM 1363 C C . PRO A 1 162 ? -22.275 8.649 13.159 1.00 66.06 162 PRO A C 1
ATOM 1365 O O . PRO A 1 162 ? -22.617 7.537 13.563 1.00 66.06 162 PRO A O 1
ATOM 1368 N N . ARG A 1 163 ? -21.839 9.596 14.005 1.00 63.22 163 ARG A N 1
ATOM 1369 C CA . ARG A 1 163 ? -21.585 9.375 15.449 1.00 63.22 163 ARG A CA 1
ATOM 1370 C C . ARG A 1 163 ? -22.766 8.813 16.251 1.00 63.22 163 ARG A C 1
ATOM 1372 O O . ARG A 1 163 ? -22.574 8.246 17.318 1.00 63.22 163 ARG A O 1
ATOM 1379 N N . LYS A 1 164 ? -24.004 9.005 15.780 1.00 62.62 164 LYS A N 1
ATOM 1380 C CA . LYS A 1 164 ? -25.235 8.550 16.462 1.00 62.62 164 LYS A CA 1
ATOM 1381 C C . LYS A 1 164 ? -25.727 7.175 15.993 1.00 62.62 164 LYS A C 1
ATOM 1383 O O . LYS A 1 164 ? -26.846 6.786 16.320 1.00 62.62 164 LYS A O 1
ATOM 1388 N N . GLY A 1 165 ? -24.895 6.450 15.248 1.00 59.34 165 GLY A N 1
ATOM 1389 C CA . GLY A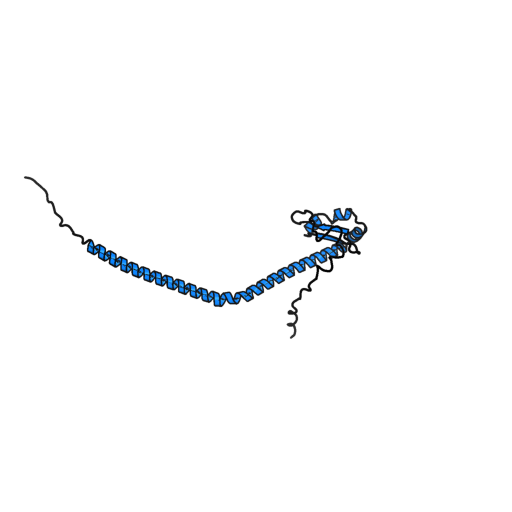 1 165 ? -25.197 5.124 14.738 1.00 59.34 165 GLY A CA 1
ATOM 1390 C C . GLY A 1 165 ? -25.828 5.131 13.353 1.00 59.34 165 GLY A C 1
ATOM 1391 O O . GLY A 1 165 ? -26.487 6.081 12.922 1.00 59.34 165 GLY A O 1
ATOM 1392 N N . PHE A 1 166 ? -25.617 4.025 12.647 1.00 56.72 166 PHE A N 1
ATOM 1393 C CA . PHE A 1 166 ? -26.240 3.771 11.361 1.00 56.72 166 PHE A CA 1
ATOM 1394 C C . PHE A 1 166 ? -27.746 3.582 11.554 1.00 56.72 166 PHE A C 1
ATOM 1396 O O . PHE A 1 166 ? -28.186 2.697 12.290 1.00 56.72 166 PHE A O 1
ATOM 1403 N N . ARG A 1 167 ? -28.578 4.367 10.855 1.00 53.06 167 ARG A N 1
ATOM 1404 C CA . ARG A 1 167 ? -29.981 3.966 10.681 1.00 53.06 167 ARG A CA 1
ATOM 1405 C C . ARG A 1 167 ? -29.963 2.602 9.984 1.00 53.06 167 ARG A C 1
ATOM 1407 O O . ARG A 1 167 ? -29.363 2.480 8.918 1.00 53.06 167 ARG A O 1
ATOM 1414 N N . ARG A 1 168 ? -30.631 1.606 10.584 1.00 48.47 168 ARG A N 1
ATOM 1415 C CA . ARG A 1 168 ? -30.730 0.182 10.172 1.00 48.47 168 ARG A CA 1
ATOM 1416 C C . ARG A 1 168 ? -30.939 -0.083 8.668 1.00 48.47 168 ARG A C 1
ATOM 1418 O O . ARG A 1 168 ? -30.781 -1.211 8.226 1.00 48.47 168 ARG A O 1
ATOM 1425 N N . THR A 1 169 ? -31.299 0.926 7.886 1.00 43.62 169 THR A N 1
ATOM 1426 C CA . THR A 1 169 ? -31.607 0.850 6.458 1.00 43.62 169 THR A CA 1
ATOM 1427 C C . THR A 1 169 ? -30.378 0.723 5.543 1.00 43.62 169 THR A C 1
ATOM 1429 O O . THR A 1 169 ? -30.544 0.292 4.409 1.00 43.62 169 THR A O 1
ATOM 1432 N N . ILE A 1 170 ? -29.159 1.070 5.981 1.00 47.16 170 ILE A N 1
ATOM 1433 C CA . ILE A 1 170 ? -28.010 1.184 5.051 1.00 47.16 170 ILE A CA 1
ATOM 1434 C C . ILE A 1 170 ? -27.143 -0.090 4.974 1.00 47.16 170 ILE A C 1
ATOM 1436 O O . ILE A 1 170 ? -26.469 -0.319 3.976 1.00 47.16 170 ILE A O 1
ATOM 1440 N N . LEU A 1 171 ? -27.209 -0.991 5.957 1.00 43.81 171 LEU A N 1
ATOM 1441 C CA . LEU A 1 171 ? -26.230 -2.083 6.080 1.00 43.81 171 LEU A CA 1
ATOM 1442 C C . LEU A 1 171 ? -26.448 -3.307 5.169 1.00 43.81 171 LEU A C 1
ATOM 1444 O O . LEU A 1 171 ? -25.608 -4.198 5.174 1.00 43.81 171 LEU A O 1
ATOM 1448 N N . CYS A 1 172 ? -27.523 -3.379 4.373 1.00 35.16 172 CYS A N 1
ATOM 1449 C CA . CYS A 1 172 ? -27.803 -4.580 3.563 1.00 35.16 172 CYS A CA 1
ATOM 1450 C C . CYS A 1 172 ? -27.768 -4.371 2.037 1.00 35.16 172 CYS A C 1
ATOM 1452 O O . CYS A 1 172 ? -27.802 -5.350 1.296 1.00 35.16 172 CYS A O 1
ATOM 1454 N N . SER A 1 173 ? -27.680 -3.134 1.533 1.00 36.81 173 SER A N 1
ATOM 1455 C CA . SER A 1 173 ? -27.688 -2.881 0.080 1.00 36.81 173 SER A CA 1
ATOM 1456 C C . SER A 1 173 ? -26.354 -2.412 -0.504 1.00 36.81 173 SER A C 1
ATOM 1458 O O . SER A 1 173 ? -26.147 -2.604 -1.701 1.00 36.81 173 SER A O 1
ATOM 1460 N N . SER A 1 174 ? -25.444 -1.840 0.295 1.00 37.34 174 SER A N 1
ATOM 1461 C CA . SER A 1 174 ? -24.202 -1.237 -0.221 1.00 37.34 174 SER A CA 1
ATOM 1462 C C . SER A 1 174 ? -22.940 -2.081 -0.022 1.00 37.34 174 SER A C 1
ATOM 1464 O O . SER A 1 174 ? -22.008 -1.943 -0.807 1.00 37.34 174 SER A O 1
ATOM 1466 N N . ILE A 1 175 ? -22.912 -3.005 0.944 1.00 42.28 175 ILE A N 1
ATOM 1467 C CA . ILE A 1 175 ? -21.810 -3.966 1.115 1.00 42.28 175 ILE A CA 1
ATOM 1468 C C . ILE A 1 175 ? -22.293 -5.321 0.611 1.00 42.28 175 ILE A C 1
ATOM 1470 O O . ILE A 1 175 ? -22.616 -6.240 1.361 1.00 42.28 175 ILE A O 1
ATOM 1474 N N . ARG A 1 176 ? -22.384 -5.448 -0.712 1.00 33.41 176 ARG A N 1
ATOM 1475 C CA . ARG A 1 176 ? -22.366 -6.769 -1.330 1.00 33.41 176 ARG A CA 1
ATOM 1476 C C . ARG A 1 176 ? -20.906 -7.217 -1.238 1.00 33.41 176 ARG A C 1
ATOM 1478 O O . ARG A 1 176 ? -20.091 -6.766 -2.035 1.00 33.41 176 ARG A O 1
ATOM 1485 N N . MET A 1 177 ? -20.563 -8.031 -0.233 1.00 33.44 177 MET A N 1
ATOM 1486 C CA . MET A 1 177 ? -19.340 -8.840 -0.271 1.00 33.44 177 MET A CA 1
ATOM 1487 C C . MET A 1 177 ? -19.422 -9.646 -1.565 1.00 33.44 177 MET A C 1
ATOM 1489 O O . MET A 1 177 ? -20.132 -10.647 -1.639 1.00 33.44 177 MET A O 1
ATOM 1493 N N . TYR A 1 178 ? -18.795 -9.154 -2.629 1.00 33.91 178 TYR A N 1
ATOM 1494 C CA . TYR A 1 178 ? -18.568 -9.973 -3.800 1.00 33.91 178 TYR A CA 1
ATOM 1495 C C . TYR A 1 178 ? -17.621 -11.070 -3.322 1.00 33.91 178 TYR A C 1
ATOM 1497 O O . TYR A 1 178 ? -16.525 -10.734 -2.866 1.00 33.91 178 TYR A O 1
ATOM 1505 N N . PRO A 1 179 ? -18.016 -12.356 -3.350 1.00 36.53 179 PRO A N 1
ATOM 1506 C CA . PRO A 1 179 ? -17.040 -13.410 -3.173 1.00 36.53 179 PRO A CA 1
ATOM 1507 C C . PRO A 1 179 ? -16.017 -13.201 -4.282 1.00 36.53 179 PRO A C 1
ATOM 1509 O O . PRO A 1 179 ? -16.344 -13.315 -5.465 1.00 36.53 179 PRO A O 1
ATOM 1512 N N . VAL A 1 180 ? -14.807 -12.796 -3.904 1.00 47.81 180 VAL A N 1
ATOM 1513 C CA . VAL A 1 180 ? -13.686 -12.724 -4.832 1.00 47.81 180 VAL A CA 1
ATOM 1514 C C . VAL A 1 180 ? -13.541 -14.150 -5.368 1.00 47.81 180 VAL A C 1
ATOM 1516 O O . VAL A 1 180 ? -13.341 -15.066 -4.565 1.00 47.81 180 VAL A O 1
ATOM 1519 N N . PRO A 1 181 ? -13.744 -14.406 -6.672 1.00 40.12 181 PRO A N 1
ATOM 1520 C CA . PRO A 1 181 ? -13.599 -15.747 -7.198 1.00 40.12 181 PRO A CA 1
ATOM 1521 C C . PRO A 1 181 ? -12.110 -16.073 -7.131 1.00 40.12 181 PRO A C 1
ATOM 1523 O O . PRO A 1 181 ? -11.324 -15.589 -7.943 1.00 40.12 181 PRO A O 1
ATOM 1526 N N . TRP A 1 182 ? -11.704 -16.856 -6.135 1.00 43.06 182 TRP A N 1
ATOM 1527 C CA . TRP A 1 182 ? -10.393 -17.489 -6.141 1.00 43.06 182 TRP A CA 1
ATOM 1528 C C . TRP A 1 182 ? -10.254 -18.265 -7.460 1.00 43.06 182 TRP A C 1
ATOM 1530 O O . TRP A 1 182 ? -11.136 -19.074 -7.770 1.00 43.06 182 TRP A O 1
ATOM 1540 N N . PRO A 1 183 ? -9.196 -18.060 -8.262 1.00 39.62 183 PRO A N 1
ATOM 1541 C CA . PRO A 1 183 ? -8.963 -18.914 -9.411 1.00 39.62 183 PRO A CA 1
ATOM 1542 C C . PRO A 1 183 ? -8.616 -20.316 -8.899 1.00 39.62 183 PRO A C 1
ATOM 1544 O O . PRO A 1 183 ? -7.566 -20.549 -8.300 1.00 39.62 183 PRO A O 1
ATOM 1547 N N . VAL A 1 184 ? -9.529 -21.262 -9.124 1.00 48.53 184 VAL A N 1
ATOM 1548 C CA . VAL A 1 184 ? -9.414 -22.688 -8.780 1.00 48.53 184 VAL A CA 1
ATOM 1549 C C . VAL A 1 184 ? -8.426 -23.393 -9.727 1.00 48.53 184 VAL A C 1
ATOM 1551 O O . VAL A 1 184 ? -8.768 -24.366 -10.389 1.00 48.53 184 VAL A O 1
ATOM 1554 N N . SER A 1 185 ? -7.193 -22.893 -9.847 1.00 46.09 185 SER A N 1
ATOM 1555 C CA . SER A 1 185 ? -6.184 -23.446 -10.767 1.00 46.09 185 SER A CA 1
ATOM 1556 C C . SER A 1 185 ? -4.903 -23.945 -10.092 1.00 46.09 185 SER A C 1
ATOM 1558 O O . SER A 1 185 ? -3.931 -24.223 -10.785 1.00 46.09 185 SER A O 1
ATOM 1560 N N . TRP A 1 186 ? -4.886 -24.109 -8.765 1.00 41.91 186 TRP A N 1
ATOM 1561 C CA . TRP A 1 186 ? -3.687 -24.543 -8.021 1.00 41.91 186 TRP A CA 1
ATOM 1562 C C . TRP A 1 186 ? -3.809 -25.893 -7.294 1.00 41.91 186 TRP A C 1
ATOM 1564 O O . TRP A 1 186 ? -2.960 -26.233 -6.478 1.00 41.91 186 TRP A O 1
ATOM 1574 N N . TRP A 1 187 ? -4.809 -26.713 -7.628 1.00 42.69 187 TRP A N 1
ATOM 1575 C CA . TRP A 1 187 ? -4.951 -28.078 -7.097 1.00 42.69 187 TRP A CA 1
ATOM 1576 C C . TRP A 1 187 ? -5.078 -29.118 -8.222 1.00 42.69 187 TRP A C 1
ATOM 1578 O O . TRP A 1 187 ? -6.129 -29.727 -8.384 1.00 42.69 187 TRP A O 1
ATOM 1588 N N . SER A 1 188 ? -4.023 -29.345 -9.021 1.00 42.22 188 SER A N 1
ATOM 1589 C CA . SER A 1 188 ? -3.911 -30.594 -9.811 1.00 42.22 188 SER A CA 1
ATOM 1590 C C . SER A 1 188 ? -2.490 -30.976 -10.278 1.00 42.22 188 SER A C 1
ATOM 1592 O O . SER A 1 188 ? -2.326 -31.541 -11.360 1.00 42.22 188 SER A O 1
ATOM 1594 N N . SER A 1 189 ? -1.439 -30.716 -9.499 1.00 43.62 189 SER A N 1
ATOM 1595 C CA . SER A 1 189 ? -0.094 -31.225 -9.835 1.00 43.62 189 SER A CA 1
ATOM 1596 C C . SER A 1 189 ? 0.701 -31.642 -8.601 1.00 43.62 189 SER A C 1
ATOM 1598 O O . SER A 1 189 ? 1.788 -31.151 -8.322 1.00 43.62 189 SER A O 1
ATOM 1600 N N . GLY A 1 190 ? 0.143 -32.601 -7.867 1.00 45.31 190 GLY A N 1
ATOM 1601 C CA . GLY A 1 190 ? 0.836 -33.340 -6.816 1.00 45.31 190 GLY A CA 1
ATOM 1602 C C . GLY A 1 190 ? 0.251 -34.742 -6.717 1.00 45.31 190 GLY A C 1
ATOM 1603 O O . GLY A 1 190 ? -0.594 -34.998 -5.867 1.00 45.31 190 GLY A O 1
ATOM 1604 N N . GLY A 1 191 ? 0.622 -35.624 -7.648 1.00 42.44 191 GLY A N 1
ATOM 1605 C CA . GLY A 1 191 ? 0.041 -36.964 -7.722 1.00 42.44 191 GLY A CA 1
ATOM 1606 C C . GLY A 1 191 ? 0.579 -37.840 -8.851 1.00 42.44 191 GLY A C 1
ATOM 1607 O O . GLY A 1 191 ? -0.202 -38.270 -9.701 1.00 42.44 191 GLY A O 1
ATOM 1608 N N . ARG A 1 192 ? 1.894 -38.080 -8.865 1.00 39.03 192 ARG A N 1
ATOM 1609 C CA . ARG A 1 192 ? 2.556 -39.387 -9.058 1.00 39.03 192 ARG A CA 1
ATOM 1610 C C . ARG A 1 192 ? 4.058 -39.214 -9.221 1.00 39.03 192 ARG A C 1
ATOM 1612 O O . ARG A 1 192 ? 4.455 -38.296 -9.966 1.00 39.03 192 ARG A O 1
#

Sequence (192 aa):
MLSLEKKQAVPGRHRNHSSFAFVHRKINEQVRKLRIQFIIGLLLLVICFSLANFFIVQDVVVPNNERLEQEIARKDMERVVSTLQREIEFLDSFAFDWAAWDDTYRFITDRNQEYIESNLGDYTFRDNQLNLIIFYDIRGNVVWSRIVDLDTMEELQLPEFPRKGFRRTILCSSIRMYPVPWPVSWWSSGGR

InterPro domains:
  IPR007892 CHASE4 [PF05228] (84-154)

Organism: NCBI:txid2795293

pLDDT: mean 78.58, std 19.83, range [33.41, 97.94]

Foldseek 3Di:
DDDDDDPPPPPDPPPPPVVVVVVVVVVVVVVVVVVVVVVVVVVVVVVVVVVVVVCCCVPPPVVVVVVVVVVVVVVVVVVVVVVVVVVVVLVVVVVVVLCPDPVLVVCLVPVDVCCCVVPVDLCNCQVSVHQKDFDADPVGWTSAIWGADNVVRDTDDDPVDDGGGDDPPPPPPPPPPPPPPDPPPPPDPDDD